Protein AF-A0A849ZD05-F1 (afdb_monomer_lite)

Foldseek 3Di:
DDQAFDAAPQPRDTHGPVQKDFQLPDDPVLQVLVCVNNVHHRDRRHIHGPVVSVVSVVVVVVVVVVVVVVVVVVVVVVVVVVVVVVVVVVVVVVVVLVVPQDPLLVVLLVVLVLVPDPVNVVVVVVVVVVLCCCQDPVQVPNRPQHPVRPPVVVVVVVCVVVNVVSNVSNVVSVVVVVVVVVVVVVVVVVVVVVVVVVVVVVVVVVVVVVVVVVVVVVVVVVVVVVVVVVVVVVVVCVVDPDDDDD

Radius of gyration: 44.62 Å; chains: 1; bounding box: 94×48×141 Å

Structure (mmCIF, N/CA/C/O backbone):
data_AF-A0A849ZD05-F1
#
_entry.id   AF-A0A849ZD05-F1
#
loop_
_atom_site.group_PDB
_atom_site.id
_atom_site.type_symbol
_atom_site.label_atom_id
_atom_site.label_alt_id
_atom_site.label_comp_id
_atom_site.label_asym_id
_atom_site.label_entity_id
_atom_site.label_seq_id
_atom_site.pdbx_PDB_ins_code
_atom_site.Cartn_x
_atom_site.Cartn_y
_atom_site.Cartn_z
_atom_site.occupancy
_atom_site.B_iso_or_equiv
_atom_site.auth_seq_id
_atom_site.auth_comp_id
_atom_site.auth_asym_id
_atom_site.auth_atom_id
_atom_site.pdbx_PDB_model_num
ATOM 1 N N . MET A 1 1 ? -56.935 -28.794 55.310 1.00 40.62 1 MET A N 1
ATOM 2 C CA . MET A 1 1 ? -56.364 -27.428 55.332 1.00 40.62 1 MET A CA 1
ATOM 3 C C . MET A 1 1 ? -56.258 -26.954 53.888 1.00 40.62 1 MET A C 1
ATOM 5 O O . MET A 1 1 ? -55.702 -27.673 53.072 1.00 40.62 1 MET A O 1
ATOM 9 N N . SER A 1 2 ? -56.928 -25.847 53.563 1.00 39.34 2 SER A N 1
ATOM 10 C CA . SER A 1 2 ? -57.216 -25.360 52.203 1.00 39.34 2 SER A CA 1
ATOM 11 C C . SER A 1 2 ? -55.948 -24.987 51.419 1.00 39.34 2 SER A C 1
ATOM 13 O O . SER A 1 2 ? -55.315 -23.974 51.707 1.00 39.34 2 SER A O 1
ATOM 15 N N . SER A 1 3 ? -55.571 -25.790 50.421 1.00 44.28 3 SER A N 1
ATOM 16 C CA . SER A 1 3 ? -54.558 -25.420 49.424 1.00 44.28 3 SER A CA 1
ATOM 17 C C . SER A 1 3 ? -55.234 -24.646 48.287 1.00 44.28 3 SER A C 1
ATOM 19 O O . SER A 1 3 ? -55.620 -25.229 47.278 1.00 44.28 3 SER A O 1
ATOM 21 N N . GLY A 1 4 ? -55.432 -23.338 48.469 1.00 57.19 4 GLY A N 1
ATOM 22 C CA . GLY A 1 4 ? -55.994 -22.463 47.435 1.00 57.19 4 GLY A CA 1
ATOM 23 C C . GLY A 1 4 ? -55.066 -22.345 46.221 1.00 57.19 4 GLY A C 1
ATOM 24 O O . GLY A 1 4 ? -53.859 -22.150 46.374 1.00 57.19 4 GLY A O 1
ATOM 25 N N . ASN A 1 5 ? -55.613 -22.476 45.010 1.00 68.00 5 ASN A N 1
ATOM 26 C CA . ASN A 1 5 ? -54.866 -22.203 43.781 1.00 68.00 5 ASN A CA 1
ATOM 27 C C . ASN A 1 5 ? -54.501 -20.712 43.692 1.00 68.00 5 ASN A C 1
ATOM 29 O O . ASN A 1 5 ? -55.290 -19.857 44.092 1.00 68.00 5 ASN A O 1
ATOM 33 N N . VAL A 1 6 ? -53.334 -20.399 43.122 1.00 76.69 6 VAL A N 1
ATOM 34 C CA . VAL A 1 6 ? -52.833 -19.024 42.985 1.00 76.69 6 VAL A CA 1
ATOM 35 C C . VAL A 1 6 ? -52.765 -18.626 41.516 1.00 76.69 6 VAL A C 1
ATOM 37 O O . VAL A 1 6 ? -52.400 -19.429 40.657 1.00 76.69 6 VAL A O 1
ATOM 40 N N . VAL A 1 7 ? -53.135 -17.386 41.212 1.00 81.88 7 VAL A N 1
ATOM 41 C CA . VAL A 1 7 ? -53.192 -16.868 39.842 1.00 81.88 7 VAL A CA 1
ATOM 42 C C . VAL A 1 7 ? -51.866 -16.203 39.479 1.00 81.88 7 VAL A C 1
ATOM 44 O O . VAL A 1 7 ? -51.334 -15.406 40.247 1.00 81.88 7 VAL A O 1
ATOM 47 N N . CYS A 1 8 ? -51.327 -16.538 38.307 1.00 83.56 8 CYS A N 1
ATOM 48 C CA . CYS A 1 8 ? -50.146 -15.877 37.755 1.00 83.56 8 CYS A CA 1
ATOM 49 C C . CYS A 1 8 ? -50.487 -14.465 37.249 1.00 83.56 8 CYS A C 1
ATOM 51 O O . CYS A 1 8 ? -51.419 -14.311 36.463 1.00 83.56 8 CYS A O 1
ATOM 53 N N . CYS A 1 9 ? -49.699 -13.449 37.602 1.00 82.56 9 CYS A N 1
ATOM 54 C CA . CYS A 1 9 ? -49.921 -12.067 37.171 1.00 82.56 9 CYS A CA 1
ATOM 55 C C . CYS A 1 9 ? -49.582 -11.791 35.690 1.00 82.56 9 CYS A C 1
ATOM 57 O O . CYS A 1 9 ? -50.020 -10.769 35.169 1.00 82.56 9 CYS A O 1
ATOM 59 N N . LEU A 1 10 ? -48.861 -12.690 34.994 1.00 83.38 10 LEU A N 1
ATOM 60 C CA . LEU A 1 10 ? -48.583 -12.565 33.549 1.00 83.38 10 LEU A CA 1
ATOM 61 C C . LEU A 1 10 ? -49.592 -13.295 32.660 1.00 83.38 10 LEU A C 1
ATOM 63 O O . LEU A 1 10 ? -50.062 -12.722 31.685 1.00 83.38 10 LEU A O 1
ATOM 67 N N . CYS A 1 11 ? -49.904 -14.560 32.954 1.00 83.44 11 CYS A N 1
ATOM 68 C CA . CYS A 1 11 ? -50.781 -15.368 32.095 1.00 83.44 11 CYS A CA 1
ATOM 69 C C . CYS A 1 11 ? -52.191 -15.568 32.652 1.00 83.44 11 CYS A C 1
ATOM 71 O O . CYS A 1 11 ? -52.996 -16.230 32.005 1.00 83.44 11 CYS A O 1
ATOM 73 N N . GLN A 1 12 ? -52.481 -15.058 33.855 1.00 81.81 12 GLN A N 1
ATOM 74 C CA . GLN A 1 12 ? -53.777 -15.170 34.542 1.00 81.81 12 GLN A CA 1
ATOM 75 C C . GLN A 1 12 ? -54.282 -16.611 34.750 1.00 81.81 12 GLN A C 1
ATOM 77 O O . GLN A 1 12 ? -55.427 -16.828 35.143 1.00 81.81 12 GLN A O 1
ATOM 82 N N . LYS A 1 13 ? -53.426 -17.622 34.551 1.00 82.88 13 LYS A N 1
ATOM 83 C CA . LYS A 1 13 ? -53.769 -19.028 34.785 1.00 82.88 13 LYS A CA 1
ATOM 84 C C . LYS A 1 13 ? -53.683 -19.370 36.272 1.00 82.88 13 LYS A C 1
ATOM 86 O O . LYS A 1 13 ? -52.760 -18.955 36.979 1.00 82.88 13 LYS A O 1
ATOM 91 N N . SER A 1 14 ? -54.653 -20.158 36.731 1.00 75.69 14 SER A N 1
ATOM 92 C CA . SER A 1 14 ? -54.703 -20.716 38.082 1.00 75.69 14 SER A CA 1
ATOM 93 C C . SER A 1 14 ? -53.697 -21.862 38.197 1.00 75.69 14 SER A C 1
ATOM 95 O O . SER A 1 14 ? -53.773 -22.839 37.454 1.00 75.69 14 SER A O 1
ATOM 97 N N . THR A 1 15 ? -52.727 -21.732 39.099 1.00 69.88 15 THR A N 1
ATOM 98 C CA . THR A 1 15 ? -51.606 -22.669 39.249 1.00 69.88 15 THR A CA 1
ATOM 99 C C . THR A 1 15 ? -51.447 -23.086 40.711 1.00 69.88 15 THR A C 1
ATOM 101 O O . THR A 1 15 ? -51.816 -22.352 41.629 1.00 69.88 15 THR A O 1
ATOM 104 N N . ARG A 1 16 ? -50.881 -24.274 40.956 1.00 68.94 16 ARG A N 1
ATOM 105 C CA . ARG A 1 16 ? -50.599 -24.733 42.327 1.00 68.94 16 ARG A CA 1
ATOM 106 C C . ARG A 1 16 ? -49.564 -23.808 42.996 1.00 68.94 16 ARG A C 1
ATOM 108 O O . ARG A 1 16 ? -48.640 -23.376 42.306 1.00 68.94 16 ARG A O 1
ATOM 115 N N . PRO A 1 17 ? -49.633 -23.574 44.322 1.00 62.94 17 PRO A N 1
ATOM 116 C CA . PRO A 1 17 ? -48.735 -22.650 45.028 1.00 62.94 17 PRO A CA 1
ATOM 117 C C . PRO A 1 17 ? -47.242 -22.929 44.794 1.00 62.94 17 PRO A C 1
ATOM 119 O O . PRO A 1 17 ? -46.474 -22.001 44.556 1.00 62.94 17 PRO A O 1
ATOM 122 N N . HIS A 1 18 ? -46.848 -24.208 44.767 1.00 64.38 18 HIS A N 1
ATOM 123 C CA . HIS A 1 18 ? -45.470 -24.648 44.503 1.00 64.38 18 HIS A CA 1
ATOM 124 C C . HIS A 1 18 ? -44.966 -24.361 43.075 1.00 64.38 18 HIS A C 1
ATOM 126 O O . HIS A 1 18 ? -43.763 -24.402 42.842 1.00 64.38 18 HIS A O 1
ATOM 132 N N . GLY A 1 19 ? -45.854 -24.077 42.115 1.00 65.56 19 GLY A N 1
ATOM 133 C CA . GLY A 1 19 ? -45.504 -23.756 40.725 1.00 65.56 19 GLY A CA 1
ATOM 134 C C . GLY A 1 19 ? -45.372 -22.256 40.437 1.00 65.56 19 GLY A C 1
ATOM 135 O O . GLY A 1 19 ? -45.172 -21.869 39.282 1.00 65.56 19 GLY A O 1
ATOM 136 N N . THR A 1 20 ? -45.511 -21.414 41.466 1.00 72.06 20 THR A N 1
ATOM 137 C CA . THR A 1 20 ? -45.481 -19.950 41.357 1.00 72.06 20 THR A CA 1
ATOM 138 C C . THR A 1 20 ? -44.344 -19.365 42.181 1.00 72.06 20 THR A C 1
ATOM 140 O O . THR A 1 20 ? -44.123 -19.768 43.321 1.00 72.06 20 THR A O 1
ATOM 143 N N . MET A 1 21 ? -43.633 -18.403 41.605 1.00 76.81 21 MET A N 1
ATOM 144 C CA . MET A 1 21 ? -42.591 -17.638 42.278 1.00 76.81 21 MET A CA 1
ATOM 145 C C . MET A 1 21 ? -43.140 -16.270 42.658 1.00 76.81 21 MET A C 1
ATOM 147 O O . MET A 1 21 ? -43.905 -15.669 41.906 1.00 76.81 21 MET A O 1
ATOM 151 N N . VAL A 1 22 ? -42.767 -15.801 43.843 1.00 82.25 22 VAL A N 1
ATOM 152 C CA . VAL A 1 22 ? -43.136 -14.469 44.328 1.00 82.25 22 VAL A CA 1
ATOM 153 C C . VAL A 1 22 ? -42.193 -13.446 43.698 1.00 82.25 22 VAL A C 1
ATOM 155 O O . VAL A 1 22 ? -41.001 -13.721 43.556 1.00 82.25 22 VAL A O 1
ATOM 158 N N . ALA A 1 23 ? -42.709 -12.278 43.331 1.00 78.31 23 ALA A N 1
ATOM 159 C CA . ALA A 1 23 ? -41.976 -11.242 42.618 1.00 78.31 23 ALA A CA 1
ATOM 160 C C . ALA A 1 23 ? -40.711 -10.771 43.347 1.00 78.31 23 ALA A C 1
ATOM 162 O O . ALA A 1 23 ? -39.689 -10.539 42.703 1.00 78.31 23 ALA A O 1
ATOM 163 N N . ARG A 1 24 ? -40.730 -10.744 44.686 1.00 78.81 24 ARG A N 1
ATOM 164 C CA . ARG A 1 24 ? -39.540 -10.473 45.514 1.00 78.81 24 ARG A CA 1
ATOM 165 C C . ARG A 1 24 ? -38.356 -11.420 45.272 1.00 78.81 24 ARG A C 1
ATOM 167 O O . ARG A 1 24 ? -37.222 -11.048 45.528 1.00 78.81 24 ARG A O 1
ATOM 174 N N . ALA A 1 25 ? -38.612 -12.645 44.806 1.00 78.81 25 ALA A N 1
ATOM 175 C CA . ALA A 1 25 ? -37.580 -13.646 44.526 1.00 78.81 25 ALA A CA 1
ATOM 176 C C . ALA A 1 25 ? -37.049 -13.574 43.079 1.00 78.81 25 ALA A C 1
ATOM 178 O O . ALA A 1 25 ? -36.175 -14.354 42.704 1.00 78.81 25 ALA A O 1
ATOM 179 N N . LEU A 1 26 ? -37.586 -12.673 42.244 1.00 81.25 26 LEU A N 1
ATOM 180 C CA . LEU A 1 26 ? -37.117 -12.436 40.879 1.00 81.25 26 LEU A CA 1
ATOM 181 C C . LEU A 1 26 ? -35.992 -11.392 40.892 1.00 81.25 26 LEU A C 1
ATOM 183 O O . LEU A 1 26 ? -36.123 -10.336 41.506 1.00 81.25 26 LEU A O 1
ATOM 187 N N . GLY A 1 27 ? -34.909 -11.663 40.161 1.00 79.94 27 GLY A N 1
ATOM 188 C CA . GLY A 1 27 ? -33.818 -10.703 39.984 1.00 79.94 27 GLY A CA 1
ATOM 189 C C . GLY A 1 27 ? -34.251 -9.433 39.226 1.00 79.94 27 GLY A C 1
ATOM 190 O O . GLY A 1 27 ? -35.208 -9.474 38.447 1.00 79.94 27 GLY A O 1
ATOM 191 N N . PRO A 1 28 ? -33.533 -8.308 39.397 1.00 81.19 28 PRO A N 1
ATOM 192 C CA . PRO A 1 28 ? -33.946 -6.986 38.911 1.00 81.19 28 PRO A CA 1
ATOM 193 C C . PRO A 1 28 ? -34.087 -6.898 37.383 1.00 81.19 28 PRO A C 1
ATOM 195 O O . PRO A 1 28 ? -35.031 -6.290 36.884 1.00 81.19 28 PRO A O 1
ATOM 198 N N . SER A 1 29 ? -33.211 -7.562 36.627 1.00 78.25 29 SER A N 1
ATOM 199 C CA . SER A 1 29 ? -33.267 -7.615 35.157 1.00 78.25 29 SER A CA 1
ATOM 200 C C . SER A 1 29 ? -34.507 -8.346 34.635 1.00 78.25 29 SER A C 1
ATOM 202 O O . SER A 1 29 ? -35.149 -7.902 33.685 1.00 78.25 29 SER A O 1
ATOM 204 N N . LEU A 1 30 ? -34.890 -9.438 35.298 1.00 83.69 30 LEU A N 1
ATOM 205 C CA . LEU A 1 30 ? -36.082 -10.204 34.953 1.00 83.69 30 LEU A CA 1
ATOM 206 C C . LEU A 1 30 ? -37.362 -9.458 35.359 1.00 83.69 30 LEU A C 1
ATOM 208 O O . LEU A 1 30 ? -38.341 -9.503 34.621 1.00 83.69 30 LEU A O 1
ATOM 212 N N . ARG A 1 31 ? -37.344 -8.726 36.484 1.00 84.06 31 ARG A N 1
ATOM 213 C CA . ARG A 1 31 ? -38.444 -7.827 36.877 1.00 84.06 31 ARG A CA 1
ATOM 214 C C . ARG A 1 31 ? -38.646 -6.721 35.846 1.00 84.06 31 ARG A C 1
ATOM 216 O O . ARG A 1 31 ? -39.760 -6.570 35.369 1.00 84.06 31 ARG A O 1
ATOM 223 N N . ALA A 1 32 ? -37.582 -6.050 35.406 1.00 83.69 32 ALA A N 1
ATOM 224 C CA . ALA A 1 32 ? -37.667 -5.020 34.369 1.00 83.69 32 ALA A CA 1
ATOM 225 C C . ALA A 1 32 ? -38.197 -5.564 33.025 1.00 83.69 32 ALA A C 1
ATOM 227 O O . ALA A 1 32 ? -39.010 -4.916 32.364 1.00 83.69 32 ALA A O 1
ATOM 228 N N . ALA A 1 33 ? -37.784 -6.774 32.627 1.00 82.50 33 ALA A N 1
ATOM 229 C CA . ALA A 1 33 ? -38.303 -7.432 31.426 1.00 82.50 33 ALA A CA 1
ATOM 230 C C . ALA A 1 33 ? -39.798 -7.782 31.557 1.00 82.50 33 ALA A C 1
ATOM 232 O O . ALA A 1 33 ? -40.578 -7.566 30.627 1.00 82.50 33 ALA A O 1
ATOM 233 N N . ILE A 1 34 ? -40.213 -8.268 32.730 1.00 84.69 34 ILE A N 1
ATOM 234 C CA . ILE A 1 34 ? -41.617 -8.543 33.045 1.00 84.69 34 ILE A CA 1
ATOM 235 C C . ILE A 1 34 ? -42.440 -7.245 33.087 1.00 84.69 34 ILE A C 1
ATOM 237 O O . ILE A 1 34 ? -43.531 -7.217 32.522 1.00 84.69 34 ILE A O 1
ATOM 241 N N . ASP A 1 35 ? -41.922 -6.164 33.672 1.00 85.94 35 ASP A N 1
ATOM 242 C CA . ASP A 1 35 ? -42.570 -4.847 33.733 1.00 85.94 35 ASP A CA 1
ATOM 243 C C . ASP A 1 35 ? -42.784 -4.268 32.336 1.00 85.94 35 ASP A C 1
ATOM 245 O O . ASP A 1 35 ? -43.868 -3.774 32.021 1.00 85.94 35 ASP A O 1
ATOM 249 N N . LYS A 1 36 ? -41.785 -4.404 31.456 1.00 83.31 36 LYS A N 1
ATOM 250 C CA . LYS A 1 36 ? -41.888 -4.019 30.044 1.00 83.31 36 LYS A CA 1
ATOM 251 C C . LYS A 1 36 ? -43.003 -4.793 29.330 1.00 83.31 36 LYS A C 1
ATOM 253 O O . LYS A 1 36 ? -43.741 -4.207 28.539 1.00 83.31 36 LYS A O 1
ATOM 258 N N . LYS A 1 37 ? -43.158 -6.089 29.628 1.00 81.12 37 LYS A N 1
ATOM 259 C CA . LYS A 1 37 ? -44.181 -6.964 29.025 1.00 81.12 37 LYS A CA 1
ATOM 260 C C . LYS A 1 37 ? -45.581 -6.712 29.607 1.00 81.12 37 LYS A C 1
ATOM 262 O O . LYS A 1 37 ? -46.565 -6.721 28.873 1.00 81.12 37 LYS A O 1
ATOM 267 N N . ARG A 1 38 ? -45.668 -6.440 30.913 1.00 79.44 38 ARG A N 1
ATOM 268 C CA . ARG A 1 38 ? -46.912 -6.195 31.665 1.00 79.44 38 ARG A CA 1
ATOM 269 C C . ARG A 1 38 ? -47.401 -4.743 31.567 1.00 79.44 38 ARG A C 1
ATOM 271 O O . ARG A 1 38 ? -48.575 -4.488 31.808 1.00 79.44 38 ARG A O 1
ATOM 278 N N . LYS A 1 39 ? -46.525 -3.796 31.207 1.00 78.00 39 LYS A N 1
ATOM 279 C CA . LYS A 1 39 ? -46.755 -2.333 31.190 1.00 78.00 39 LYS A CA 1
ATOM 280 C C . LYS A 1 39 ? -47.124 -1.722 32.551 1.00 78.00 39 LYS A C 1
ATOM 282 O O . LYS A 1 39 ? -47.495 -0.554 32.616 1.00 78.00 39 LYS A O 1
ATOM 287 N N . THR A 1 40 ? -47.010 -2.488 33.633 1.00 80.38 40 THR A N 1
ATOM 288 C CA . THR A 1 40 ? -47.242 -2.047 35.013 1.00 80.38 40 THR A CA 1
ATOM 289 C C . THR A 1 40 ? -46.173 -2.655 35.916 1.00 80.38 40 THR A C 1
ATOM 291 O O . THR A 1 40 ? -45.876 -3.840 35.732 1.00 80.38 40 THR A O 1
ATOM 294 N N . PRO A 1 41 ? -45.651 -1.904 36.899 1.00 81.25 41 PRO A N 1
ATOM 295 C CA . PRO A 1 41 ? -44.603 -2.388 37.789 1.00 81.25 41 PRO A CA 1
ATOM 296 C C . PRO A 1 41 ? -45.069 -3.590 38.622 1.00 81.25 41 PRO A C 1
ATOM 298 O O . PRO A 1 41 ? -46.194 -3.619 39.124 1.00 81.25 41 PRO A O 1
ATOM 301 N N . LEU A 1 42 ? -44.202 -4.593 38.750 1.00 81.56 42 LEU A N 1
ATOM 302 C CA . LEU A 1 42 ? -44.406 -5.791 39.560 1.00 81.56 42 LEU A CA 1
ATOM 303 C C . LEU A 1 42 ? -44.321 -5.442 41.053 1.00 81.56 42 LEU A C 1
ATOM 305 O O 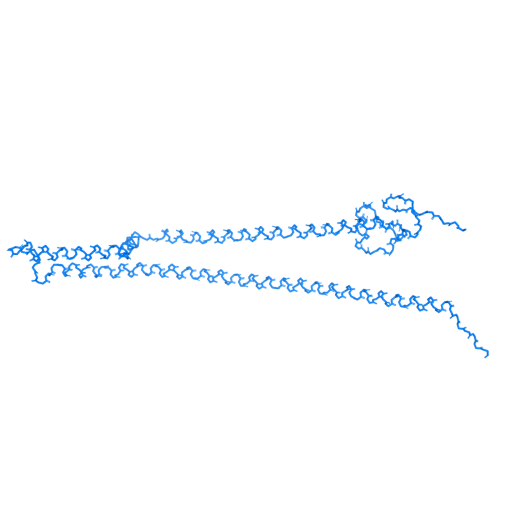. LEU A 1 42 ? -43.256 -5.036 41.533 1.00 81.56 42 LEU A O 1
ATOM 309 N N . LEU A 1 43 ? -45.419 -5.629 41.793 1.00 81.06 43 LEU A N 1
ATOM 310 C CA . LEU A 1 43 ? -45.422 -5.488 43.251 1.00 81.06 43 LEU A CA 1
ATOM 311 C C . LEU A 1 43 ? -44.759 -6.712 43.890 1.00 81.06 43 LEU A C 1
ATOM 313 O O . LEU A 1 43 ? -44.812 -7.805 43.335 1.00 81.06 43 LEU A O 1
ATOM 317 N N . ASP A 1 44 ? -44.159 -6.553 45.070 1.00 75.62 44 ASP A N 1
ATOM 318 C CA . ASP A 1 44 ? -43.363 -7.615 45.704 1.00 75.62 44 ASP A CA 1
ATOM 319 C C . ASP A 1 44 ? -44.153 -8.880 46.059 1.00 75.62 44 ASP A C 1
ATOM 321 O O . ASP A 1 44 ? -43.565 -9.963 46.088 1.00 75.62 44 ASP A O 1
ATOM 325 N N . ASP A 1 45 ? -45.469 -8.763 46.248 1.00 79.62 45 ASP A N 1
ATOM 326 C CA . ASP A 1 45 ? -46.374 -9.878 46.547 1.00 79.62 45 ASP A CA 1
ATOM 327 C C . ASP A 1 45 ? -46.961 -10.555 45.294 1.00 79.62 45 ASP A C 1
ATOM 329 O O . ASP A 1 45 ? -47.600 -11.609 45.400 1.00 79.62 45 ASP A O 1
ATOM 333 N N . ASP A 1 46 ? -46.734 -9.991 44.099 1.00 82.25 46 ASP A N 1
ATOM 334 C CA . ASP A 1 46 ? -47.233 -10.559 42.847 1.00 82.25 46 ASP A CA 1
ATOM 335 C C . ASP A 1 46 ? -46.616 -11.943 42.595 1.00 82.25 46 ASP A C 1
ATOM 337 O O . ASP A 1 46 ? -45.445 -12.202 42.884 1.00 82.25 46 ASP A O 1
ATOM 341 N N . ARG A 1 47 ? -47.401 -12.862 42.024 1.00 83.06 47 ARG A N 1
ATOM 342 C CA . ARG A 1 47 ? -46.942 -14.225 41.723 1.00 83.06 47 ARG A CA 1
ATOM 343 C C . ARG A 1 47 ? -46.839 -14.472 40.233 1.00 83.06 47 ARG A C 1
ATOM 345 O O . ARG A 1 47 ? -47.805 -14.278 39.504 1.00 83.06 47 ARG A O 1
ATOM 352 N N . VAL A 1 48 ? -45.703 -15.000 39.791 1.00 85.44 48 VAL A N 1
ATOM 353 C CA . VAL A 1 48 ? -45.458 -15.379 38.395 1.00 85.44 48 VAL A CA 1
ATOM 354 C C . VAL A 1 48 ? -45.265 -16.891 38.308 1.00 85.44 48 VAL A C 1
ATOM 356 O O . VAL A 1 48 ? -44.516 -17.478 39.090 1.00 85.44 48 VAL A O 1
ATOM 359 N N . CYS A 1 49 ? -45.940 -17.559 37.371 1.00 85.31 49 CYS A N 1
ATOM 360 C CA . CYS A 1 49 ? -45.727 -18.987 37.143 1.00 85.31 49 CYS A CA 1
ATOM 361 C C . CYS A 1 49 ? -44.372 -19.248 36.469 1.00 85.31 49 CYS A C 1
ATOM 363 O O . CYS A 1 49 ? -43.826 -18.406 35.752 1.00 85.31 49 CYS A O 1
ATOM 365 N N . ARG A 1 50 ? -43.832 -20.449 36.692 1.00 79.12 50 ARG A N 1
ATOM 366 C CA . ARG A 1 50 ? -42.504 -20.845 36.201 1.00 79.12 50 ARG A CA 1
ATOM 367 C C . ARG A 1 50 ? -42.364 -20.756 34.677 1.00 79.12 50 ARG A C 1
ATOM 369 O O . ARG A 1 50 ? -41.301 -20.394 34.189 1.00 79.12 50 ARG A O 1
ATOM 376 N N . GLU A 1 51 ? -43.430 -21.051 33.944 1.00 81.12 51 GLU A N 1
ATOM 377 C CA . GLU A 1 51 ? -43.436 -21.059 32.478 1.00 81.12 51 GLU A CA 1
ATOM 378 C C . GLU A 1 51 ? -43.305 -19.648 31.893 1.00 81.12 51 GLU A C 1
ATOM 380 O O . GLU A 1 51 ? -42.410 -19.407 31.089 1.00 81.12 51 GLU A O 1
ATOM 385 N N . CYS A 1 52 ? -44.067 -18.677 32.412 1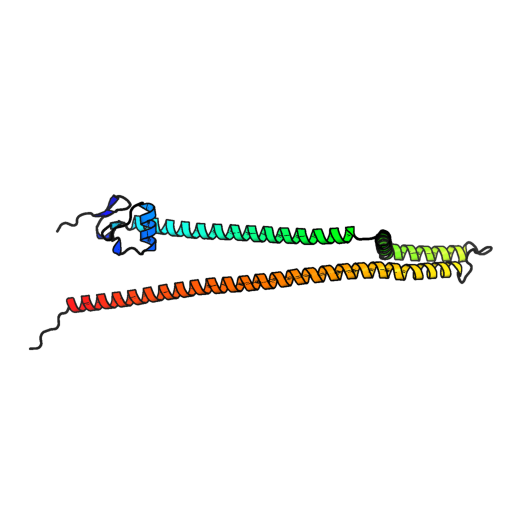.00 82.69 52 CYS A N 1
ATOM 386 C CA . CYS A 1 52 ? -43.932 -17.272 32.010 1.00 82.69 52 CYS A CA 1
ATOM 387 C C . CYS A 1 52 ? -42.544 -16.702 32.323 1.00 82.69 52 CYS A C 1
ATOM 389 O O . CYS A 1 52 ? -42.032 -15.862 31.582 1.00 82.69 52 CYS A O 1
ATOM 391 N N . VAL A 1 53 ? -41.928 -17.139 33.426 1.00 83.88 53 VAL A N 1
ATOM 392 C CA . VAL A 1 53 ? -40.565 -16.722 33.775 1.00 83.88 53 VAL A CA 1
ATOM 393 C C . VAL A 1 53 ? -39.549 -17.268 32.775 1.00 83.88 53 VAL A C 1
ATOM 395 O O . VAL A 1 53 ? -38.677 -16.523 32.336 1.00 83.88 53 VAL A O 1
ATOM 398 N N . LEU A 1 54 ? -39.657 -18.545 32.403 1.00 81.12 54 LEU A N 1
ATOM 399 C CA . LEU A 1 54 ? -38.758 -19.164 31.428 1.00 81.12 54 LEU A CA 1
ATOM 400 C C . LEU A 1 54 ? -38.893 -18.515 30.045 1.00 81.12 54 LEU A C 1
ATOM 402 O O . LEU A 1 54 ? -37.877 -18.181 29.441 1.00 81.12 54 LEU A O 1
ATOM 406 N N . GLU A 1 55 ? -40.121 -18.256 29.599 1.00 84.62 55 GLU A N 1
ATOM 407 C CA . GLU A 1 55 ? -40.412 -17.614 28.313 1.00 84.62 55 GLU A CA 1
ATOM 408 C C . GLU A 1 55 ? -39.878 -16.172 28.248 1.00 84.62 55 GLU A C 1
ATOM 410 O O . GLU A 1 55 ? -39.173 -15.797 27.308 1.00 84.62 55 GLU A O 1
ATOM 415 N N . THR A 1 56 ? -40.109 -15.380 29.302 1.00 85.00 56 THR A N 1
ATOM 416 C CA . THR A 1 56 ? -39.579 -14.006 29.387 1.00 85.00 56 THR A CA 1
ATOM 417 C C . THR A 1 56 ? -38.048 -13.998 29.398 1.00 85.00 56 THR A C 1
ATOM 419 O O . THR A 1 56 ? -37.414 -13.118 28.818 1.00 85.00 56 THR A O 1
ATOM 422 N N . ARG A 1 57 ? -37.428 -15.004 30.022 1.00 82.81 57 ARG A N 1
ATOM 423 C CA . ARG A 1 57 ? -35.970 -15.144 30.057 1.00 82.81 57 ARG A CA 1
ATOM 424 C C . ARG A 1 57 ? -35.392 -15.498 28.686 1.00 82.81 57 ARG A C 1
ATOM 426 O O . ARG A 1 57 ? -34.351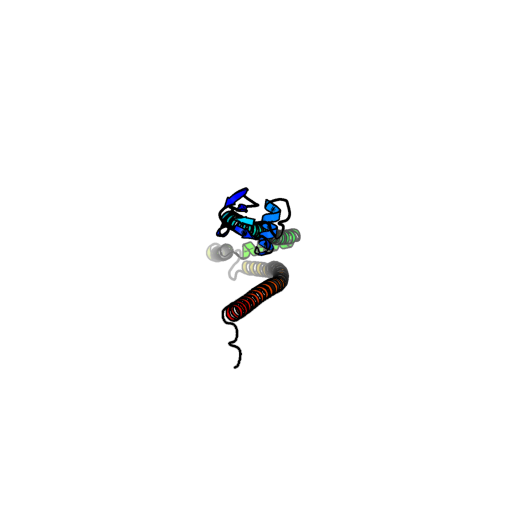 -14.956 28.333 1.00 82.81 57 ARG A O 1
ATOM 433 N N . SER A 1 58 ? -36.046 -16.374 27.918 1.00 79.81 58 SER A N 1
ATOM 434 C CA . SER A 1 58 ? -35.605 -16.707 26.557 1.00 79.81 58 SER A CA 1
ATOM 435 C C . SER A 1 58 ? -35.698 -15.517 25.604 1.00 79.81 58 SER A C 1
ATOM 437 O O . SER A 1 58 ? -34.744 -15.263 24.876 1.00 79.81 58 SER A O 1
ATOM 439 N N . GLU A 1 59 ? -36.787 -14.746 25.652 1.00 82.25 59 GLU A N 1
ATOM 440 C CA . GLU A 1 59 ? -36.941 -13.535 24.831 1.00 82.25 59 GLU A CA 1
ATOM 441 C C . GLU A 1 59 ? -35.875 -12.486 25.169 1.00 82.25 59 GLU A C 1
ATOM 443 O O . GLU A 1 59 ? -35.237 -11.946 24.271 1.00 82.25 59 GLU A O 1
ATOM 448 N N . MET A 1 60 ? -35.602 -12.266 26.462 1.00 81.19 60 MET A N 1
ATOM 449 C CA . MET A 1 60 ? -34.549 -11.348 26.911 1.00 81.19 60 MET A CA 1
ATOM 450 C C . MET A 1 60 ? -33.166 -11.722 26.349 1.00 81.19 60 MET A C 1
ATOM 452 O O . MET A 1 60 ? -32.384 -10.844 25.992 1.00 81.19 60 MET A O 1
ATOM 456 N N . ILE A 1 61 ? -32.860 -13.021 26.262 1.00 80.75 61 ILE A N 1
ATOM 457 C CA . ILE A 1 61 ? -31.597 -13.516 25.695 1.00 80.75 61 ILE A CA 1
ATOM 458 C C . ILE A 1 61 ? -31.554 -13.287 24.176 1.00 80.75 61 ILE A C 1
ATOM 460 O O . ILE A 1 61 ? -30.526 -12.858 23.657 1.00 80.75 61 ILE A O 1
ATOM 464 N N . VAL A 1 62 ? -32.657 -13.536 23.463 1.00 79.44 62 VAL A N 1
ATOM 465 C CA . VAL A 1 62 ? -32.747 -13.313 22.009 1.00 79.44 62 VAL A CA 1
ATOM 466 C C . VAL A 1 62 ? -32.597 -11.829 21.662 1.00 79.44 62 VAL A C 1
ATOM 468 O O . VAL A 1 62 ? -31.825 -11.497 20.763 1.00 79.44 62 VAL A O 1
ATOM 471 N N . ASP A 1 63 ? -33.253 -10.939 22.408 1.00 80.44 63 ASP A N 1
ATOM 472 C CA . ASP A 1 63 ? -33.137 -9.487 22.229 1.00 80.44 63 ASP A CA 1
ATOM 473 C C . ASP A 1 63 ? -31.699 -8.996 22.471 1.00 80.44 63 ASP A C 1
ATOM 475 O O . ASP A 1 63 ? -31.176 -8.181 21.706 1.00 80.44 63 ASP A O 1
ATOM 479 N N . ALA A 1 64 ? -31.023 -9.528 23.496 1.00 77.19 64 ALA A N 1
ATOM 480 C CA . ALA A 1 64 ? -29.628 -9.197 23.784 1.00 77.19 64 ALA A CA 1
ATOM 481 C C . ALA A 1 64 ? -28.673 -9.644 22.658 1.00 77.19 64 ALA A C 1
ATOM 483 O O . ALA A 1 64 ? -27.777 -8.894 22.266 1.00 77.19 64 ALA A O 1
ATOM 484 N N . LEU A 1 65 ? -28.892 -10.837 22.091 1.00 74.75 65 LEU A N 1
ATOM 485 C CA . LEU A 1 65 ? -28.114 -11.350 20.957 1.00 74.75 65 LEU A CA 1
ATOM 486 C C . LEU A 1 65 ? -28.370 -10.557 19.664 1.00 74.75 65 LEU A C 1
ATOM 488 O O . LEU A 1 65 ? -27.441 -10.306 18.892 1.00 74.75 65 LEU A O 1
ATOM 492 N N . ALA A 1 66 ? -29.613 -10.131 19.422 1.00 75.38 66 ALA A N 1
ATOM 493 C CA . ALA A 1 66 ? -29.969 -9.316 18.262 1.00 75.38 66 ALA A CA 1
ATOM 494 C C . ALA A 1 66 ? -29.310 -7.925 18.308 1.00 75.38 66 ALA A C 1
ATOM 496 O O . ALA A 1 66 ? -28.801 -7.452 17.288 1.00 75.38 66 ALA A O 1
ATOM 497 N N . ALA A 1 67 ? -29.248 -7.302 19.490 1.00 75.94 67 ALA A N 1
ATOM 498 C CA . ALA A 1 67 ? -28.579 -6.017 19.690 1.00 75.94 67 ALA A CA 1
ATOM 499 C C . ALA A 1 67 ? -27.068 -6.084 19.385 1.00 75.94 67 ALA A C 1
ATOM 501 O O . ALA A 1 67 ? -26.534 -5.197 18.719 1.00 75.94 67 ALA A O 1
ATOM 502 N N . GLN A 1 68 ? -26.388 -7.165 19.788 1.00 62.81 68 GLN A N 1
ATOM 503 C CA . GLN A 1 68 ? -24.973 -7.389 19.456 1.00 62.81 68 GLN A CA 1
ATOM 504 C C . GLN A 1 68 ? -24.732 -7.547 17.948 1.00 62.81 68 GLN A C 1
ATOM 506 O O . GLN A 1 68 ? -23.765 -7.005 17.414 1.00 62.81 68 GLN A O 1
ATOM 511 N N . ARG A 1 69 ? -25.618 -8.254 17.237 1.00 69.38 69 ARG A N 1
ATOM 512 C CA . ARG A 1 69 ? -25.483 -8.486 15.788 1.00 69.38 69 ARG A CA 1
ATOM 513 C C . ARG A 1 69 ? -25.625 -7.198 14.970 1.00 69.38 69 ARG A C 1
ATOM 515 O O . ARG A 1 69 ? -24.921 -7.023 13.979 1.00 69.38 69 ARG A O 1
ATOM 522 N N . GLY A 1 70 ? -26.504 -6.289 15.401 1.00 71.50 70 GLY A N 1
ATOM 523 C CA . GLY A 1 70 ? -26.665 -4.969 14.783 1.00 71.50 70 GLY A CA 1
ATOM 524 C C . GLY A 1 70 ? -25.423 -4.082 14.925 1.00 71.50 70 GLY A C 1
ATOM 525 O O . GLY A 1 70 ? -25.071 -3.371 13.986 1.00 71.50 70 GLY A O 1
ATOM 526 N N . ALA A 1 71 ? -24.721 -4.173 16.058 1.00 63.62 71 ALA A N 1
ATOM 527 C CA . ALA A 1 71 ? -23.483 -3.431 16.288 1.00 63.62 71 ALA A CA 1
ATOM 528 C C . ALA A 1 71 ? -22.336 -3.893 15.369 1.00 63.62 71 ALA A C 1
ATOM 530 O O . ALA A 1 71 ? -21.610 -3.051 14.845 1.00 63.62 71 ALA A O 1
ATOM 531 N N . LEU A 1 72 ? -22.206 -5.203 15.104 1.00 61.69 72 LEU A N 1
ATOM 532 C CA . LEU A 1 72 ? -21.192 -5.715 14.168 1.00 61.69 72 LEU A CA 1
ATOM 533 C C . LEU A 1 72 ? -21.401 -5.199 12.735 1.00 61.69 72 LEU A C 1
ATOM 535 O O . LEU A 1 72 ? -20.441 -4.773 12.098 1.00 61.69 72 LEU A O 1
ATOM 539 N N . SER A 1 73 ? -22.645 -5.167 12.248 1.00 73.75 73 SER A N 1
ATOM 540 C CA . SER A 1 73 ? -22.944 -4.710 10.881 1.00 73.75 73 SER A CA 1
ATOM 541 C C . SER A 1 73 ? -22.599 -3.229 10.652 1.00 73.75 73 SER A C 1
ATOM 543 O O . SER A 1 73 ? -22.210 -2.841 9.549 1.00 73.75 73 SER A O 1
ATOM 545 N N . ALA A 1 74 ? -22.693 -2.393 11.693 1.00 75.31 74 ALA A N 1
ATOM 546 C CA . ALA A 1 74 ? -22.280 -0.992 11.620 1.00 75.31 74 ALA A CA 1
ATOM 547 C C . ALA A 1 74 ? -20.756 -0.847 11.458 1.00 75.31 74 ALA A C 1
ATOM 549 O O . ALA A 1 74 ? -20.302 -0.056 10.632 1.00 75.31 74 ALA A O 1
ATOM 550 N N . VAL A 1 75 ? -19.979 -1.653 12.189 1.00 70.38 75 VAL A N 1
ATOM 551 C CA . VAL A 1 75 ? -18.508 -1.656 12.115 1.00 70.38 75 VAL A CA 1
ATOM 552 C C . VAL A 1 75 ? -18.025 -2.161 10.754 1.00 70.38 75 VAL A C 1
ATOM 554 O O . VAL A 1 75 ? -17.151 -1.546 10.150 1.00 70.38 75 VAL A O 1
ATOM 557 N N . GLU A 1 76 ? -18.620 -3.234 10.225 1.00 70.12 76 GLU A N 1
ATOM 558 C CA . GLU A 1 76 ? -18.285 -3.762 8.892 1.00 70.12 76 GLU A CA 1
ATOM 559 C C . GLU A 1 76 ? -18.472 -2.705 7.794 1.00 70.12 76 GLU A C 1
ATOM 561 O O . GLU A 1 76 ? -17.626 -2.554 6.909 1.00 70.12 76 GLU A O 1
ATOM 566 N N . LYS A 1 77 ? -19.559 -1.928 7.876 1.00 76.50 77 LYS A N 1
ATOM 567 C CA . LYS A 1 77 ? -19.852 -0.851 6.926 1.00 76.50 77 LYS A CA 1
ATOM 568 C C . LYS A 1 77 ? -18.851 0.303 7.033 1.00 76.50 77 LYS A C 1
ATOM 570 O O . LYS A 1 77 ? -18.411 0.812 6.005 1.00 76.50 77 LYS A O 1
ATOM 575 N N . GLU A 1 78 ? -18.464 0.678 8.251 1.00 75.62 78 GLU A N 1
ATOM 576 C CA . GLU A 1 78 ? -17.456 1.718 8.489 1.00 75.62 78 GLU A CA 1
ATOM 577 C C . GLU A 1 78 ? -16.079 1.315 7.934 1.00 75.62 78 GLU A C 1
ATOM 579 O O . GLU A 1 78 ? -15.404 2.121 7.292 1.00 75.62 78 GLU A O 1
ATOM 584 N N . VAL A 1 79 ? -15.670 0.056 8.130 1.00 71.88 79 VAL A N 1
ATOM 585 C CA . VAL A 1 79 ? -14.405 -0.469 7.588 1.00 71.88 79 VAL A CA 1
ATOM 586 C C . VAL A 1 79 ? -14.424 -0.470 6.058 1.00 71.88 79 VAL A C 1
ATOM 588 O O . VAL A 1 79 ? -13.450 -0.041 5.438 1.00 71.88 79 VAL A O 1
ATOM 591 N N . ALA A 1 80 ? -15.532 -0.890 5.441 1.00 69.56 80 ALA A N 1
ATOM 592 C CA . ALA A 1 80 ? -15.682 -0.882 3.986 1.00 69.56 80 ALA A CA 1
ATOM 593 C C . ALA A 1 80 ? -15.600 0.539 3.394 1.00 69.56 80 ALA A C 1
ATOM 595 O O . ALA A 1 80 ? -14.951 0.745 2.369 1.00 69.56 80 ALA A O 1
ATOM 596 N N . GLU A 1 81 ? -16.208 1.529 4.052 1.00 77.44 81 GLU A N 1
ATOM 597 C CA . GLU A 1 81 ? -16.162 2.933 3.631 1.00 77.44 81 GLU A CA 1
ATOM 598 C C . GLU A 1 81 ? -14.749 3.525 3.750 1.00 77.44 81 GLU A C 1
ATOM 600 O O . GLU A 1 81 ? -14.253 4.160 2.814 1.00 77.44 81 GLU A O 1
ATOM 605 N N . LYS A 1 82 ? -14.050 3.251 4.860 1.00 71.06 82 LYS A N 1
ATOM 606 C CA . LYS A 1 82 ? -12.656 3.677 5.046 1.00 71.06 82 LYS A CA 1
ATOM 607 C C . LYS A 1 82 ? -11.719 3.034 4.022 1.00 71.06 82 LYS A C 1
ATOM 609 O O . LYS A 1 82 ? -10.891 3.746 3.452 1.00 71.06 82 LYS A O 1
ATOM 614 N N . ALA A 1 83 ? -11.879 1.742 3.730 1.00 68.81 83 ALA A N 1
ATOM 615 C CA . ALA A 1 83 ? -11.100 1.051 2.701 1.00 68.81 83 ALA A CA 1
ATOM 616 C C . ALA A 1 83 ? -11.331 1.655 1.303 1.00 68.81 83 ALA A C 1
ATOM 618 O O . ALA A 1 83 ? -10.370 1.956 0.596 1.00 68.81 83 ALA A O 1
ATOM 619 N N . ALA A 1 84 ? -12.588 1.927 0.938 1.00 70.06 84 ALA A N 1
ATOM 620 C CA . ALA A 1 84 ? -12.923 2.566 -0.334 1.00 70.06 84 ALA A CA 1
ATOM 621 C C . ALA A 1 84 ? -12.340 3.987 -0.454 1.00 70.06 84 ALA A C 1
ATOM 623 O O . ALA A 1 84 ? -11.855 4.375 -1.517 1.00 70.06 84 ALA A O 1
ATOM 624 N N . SER A 1 85 ? -12.331 4.760 0.640 1.00 69.69 85 SER A N 1
ATOM 625 C CA . SER A 1 85 ? -11.708 6.090 0.651 1.00 69.69 85 SER A CA 1
ATOM 626 C C . SER A 1 85 ? -10.194 6.036 0.413 1.00 69.69 85 SER A C 1
ATOM 628 O O . SER A 1 85 ? -9.635 6.927 -0.223 1.00 69.69 85 SER A O 1
ATOM 630 N N . HIS A 1 86 ? -9.535 4.970 0.871 1.00 66.75 86 HIS A N 1
ATOM 631 C CA . HIS A 1 86 ? -8.097 4.775 0.725 1.00 66.75 86 HIS A CA 1
ATOM 632 C C . HIS A 1 86 ? -7.687 4.543 -0.735 1.00 66.75 86 HIS A C 1
ATOM 634 O O . HIS A 1 86 ? -6.747 5.170 -1.226 1.00 66.75 86 HIS A O 1
ATOM 640 N N . GLU A 1 87 ? -8.443 3.704 -1.445 1.00 62.97 87 GLU A N 1
ATOM 641 C CA . GLU A 1 87 ? -8.288 3.460 -2.885 1.00 62.97 87 GLU A CA 1
ATOM 642 C C . GLU A 1 87 ? -8.479 4.760 -3.692 1.00 62.97 87 GLU A C 1
ATOM 644 O O . GLU A 1 87 ? -7.690 5.089 -4.583 1.00 62.97 87 GLU A O 1
ATOM 649 N N . ALA A 1 88 ? -9.494 5.554 -3.328 1.00 65.38 88 ALA A N 1
ATOM 650 C CA . ALA A 1 88 ? -9.772 6.834 -3.971 1.00 65.38 88 ALA A CA 1
ATOM 651 C C . ALA A 1 88 ? -8.607 7.825 -3.806 1.00 65.38 88 ALA A C 1
ATOM 653 O O . ALA A 1 88 ? -8.206 8.461 -4.783 1.00 65.38 88 ALA A O 1
ATOM 654 N N . VAL A 1 89 ? -8.020 7.917 -2.608 1.00 67.25 89 VAL A N 1
ATOM 655 C CA . VAL A 1 89 ? -6.856 8.780 -2.349 1.00 67.25 89 VAL A CA 1
ATOM 656 C C . VAL A 1 89 ? -5.660 8.362 -3.205 1.00 67.25 89 VAL A C 1
ATOM 658 O O . VAL A 1 89 ? -5.077 9.221 -3.865 1.00 67.25 89 VAL A O 1
ATOM 661 N N . ALA A 1 90 ? -5.338 7.065 -3.263 1.00 65.25 90 ALA A N 1
ATOM 662 C CA . ALA A 1 90 ? -4.236 6.549 -4.080 1.00 65.25 90 ALA A CA 1
ATOM 663 C C . ALA A 1 90 ? -4.404 6.899 -5.572 1.00 65.25 90 ALA A C 1
ATOM 665 O O . ALA A 1 90 ? -3.472 7.392 -6.209 1.00 65.25 90 ALA A O 1
ATOM 666 N N . SER A 1 91 ? -5.615 6.736 -6.117 1.00 63.25 91 SER A N 1
ATOM 667 C CA . SER A 1 91 ? -5.905 7.067 -7.521 1.00 63.25 91 SER A CA 1
ATOM 668 C C . SER A 1 91 ? -5.776 8.565 -7.843 1.00 63.25 91 SER A C 1
ATOM 670 O O . SER A 1 91 ? -5.351 8.942 -8.938 1.00 63.25 91 SER A O 1
ATOM 672 N N . HIS A 1 92 ? -6.099 9.434 -6.881 1.00 69.31 92 HIS A N 1
ATOM 673 C CA . HIS A 1 92 ? -6.053 10.882 -7.063 1.00 69.31 92 HIS A CA 1
ATOM 674 C C . HIS A 1 92 ? -4.610 11.388 -7.212 1.00 69.31 92 HIS A C 1
ATOM 676 O O . HIS A 1 92 ? -4.332 12.261 -8.035 1.00 69.31 92 HIS A O 1
ATOM 682 N N . LEU A 1 93 ? -3.671 10.782 -6.487 1.00 66.75 93 LEU A N 1
ATOM 683 C CA . LEU A 1 93 ? -2.250 11.136 -6.518 1.00 66.75 93 LEU A CA 1
ATOM 684 C C . LEU A 1 93 ? -1.588 10.824 -7.854 1.00 66.75 93 LEU A C 1
ATOM 686 O O . LEU A 1 93 ? -0.905 11.676 -8.422 1.00 66.75 93 LEU A O 1
ATOM 690 N N . GLU A 1 94 ? -1.843 9.633 -8.394 1.00 66.81 94 GLU A N 1
ATOM 691 C CA . GLU A 1 94 ? -1.369 9.244 -9.725 1.00 66.81 94 GLU A CA 1
ATOM 692 C C . GLU A 1 94 ? -1.830 10.266 -10.784 1.00 66.81 94 GLU A C 1
ATOM 694 O O . GLU A 1 94 ? -1.061 10.679 -11.660 1.00 66.81 94 GLU A O 1
ATOM 699 N N . SER A 1 95 ? -3.076 10.742 -10.662 1.00 65.81 95 SER A N 1
ATOM 700 C CA . SER A 1 95 ? -3.657 11.723 -11.581 1.00 65.81 95 SER A CA 1
ATOM 701 C C . SER A 1 95 ? -3.026 13.119 -11.461 1.00 65.81 95 SER A C 1
ATOM 703 O O . SER A 1 95 ? -2.748 13.755 -12.484 1.00 65.81 95 SER A O 1
ATOM 705 N N . GLU A 1 96 ? -2.706 13.574 -10.244 1.00 71.19 96 GLU A N 1
ATOM 706 C CA . GLU A 1 96 ? -2.010 14.846 -10.019 1.00 71.19 96 GLU A CA 1
ATOM 707 C C . GLU A 1 96 ? -0.585 14.823 -10.592 1.00 71.19 96 GLU A C 1
ATOM 709 O O . GLU A 1 96 ? -0.167 15.780 -11.256 1.00 71.19 96 GLU A O 1
ATOM 714 N N . PHE A 1 97 ? 0.144 13.711 -10.437 1.00 66.75 97 PHE A N 1
ATOM 715 C CA . PHE A 1 97 ? 1.486 13.563 -11.014 1.00 66.75 97 PHE A CA 1
ATOM 716 C C . PHE A 1 97 ? 1.481 13.527 -12.542 1.00 66.75 97 PHE A C 1
ATOM 718 O O . PHE A 1 97 ? 2.357 14.121 -13.182 1.00 66.75 97 PHE A O 1
ATOM 725 N N . ALA A 1 98 ? 0.497 12.861 -13.147 1.00 66.50 98 ALA A N 1
ATOM 726 C CA . ALA A 1 98 ? 0.339 12.836 -14.598 1.00 66.50 98 ALA A CA 1
ATOM 727 C C . ALA A 1 98 ? -0.013 14.227 -15.167 1.00 66.50 98 ALA A C 1
ATOM 729 O O . ALA A 1 98 ? 0.451 14.601 -16.255 1.00 66.50 98 ALA A O 1
ATOM 730 N N . GLY A 1 99 ? -0.790 15.016 -14.415 1.00 67.50 99 GLY A N 1
ATOM 731 C CA . GLY A 1 99 ? -1.187 16.378 -14.770 1.00 67.50 99 GLY A CA 1
ATOM 732 C C . GLY A 1 99 ? -0.024 17.374 -14.823 1.00 67.50 99 GLY A C 1
ATOM 733 O O . GLY A 1 99 ? -0.007 18.243 -15.694 1.00 67.50 99 GLY A O 1
ATOM 734 N N . GLN A 1 100 ? 0.986 17.215 -13.963 1.00 71.38 100 GLN A N 1
ATOM 735 C CA . GLN A 1 100 ? 2.105 18.163 -13.835 1.00 71.38 100 GLN A CA 1
ATOM 736 C C . GLN A 1 100 ? 3.276 17.921 -14.808 1.00 71.38 100 GLN A C 1
ATOM 738 O O . GLN A 1 100 ? 4.201 18.732 -14.883 1.00 71.38 100 GLN A O 1
ATOM 743 N N . ALA A 1 101 ? 3.269 16.827 -15.577 1.00 75.19 101 ALA A N 1
ATOM 744 C CA . ALA A 1 101 ? 4.382 16.497 -16.466 1.00 75.19 101 ALA A CA 1
ATOM 745 C C . ALA A 1 101 ? 4.477 17.451 -17.672 1.00 75.19 101 ALA A C 1
ATOM 747 O O . ALA A 1 101 ? 3.566 17.517 -18.507 1.00 75.19 101 ALA A O 1
ATOM 748 N N . THR A 1 102 ? 5.619 18.128 -17.820 1.00 83.56 102 THR A N 1
ATOM 749 C CA . THR A 1 102 ? 5.879 19.021 -18.961 1.00 83.56 102 THR A CA 1
ATOM 750 C C . THR A 1 102 ? 6.018 18.239 -20.272 1.00 83.56 102 THR A C 1
ATOM 752 O O . THR A 1 102 ? 6.329 17.045 -20.287 1.00 83.56 102 THR A O 1
ATOM 755 N N . ARG A 1 103 ? 5.831 18.912 -21.417 1.00 82.00 103 ARG A N 1
ATOM 756 C CA . ARG A 1 103 ? 5.962 18.284 -22.749 1.00 82.00 103 ARG A CA 1
ATOM 757 C C . ARG A 1 103 ? 7.322 17.600 -22.954 1.00 82.00 103 ARG A C 1
ATOM 759 O O . ARG A 1 103 ? 7.362 16.500 -23.498 1.00 82.00 103 ARG A O 1
ATOM 766 N N . GLY A 1 104 ? 8.408 18.208 -22.469 1.00 81.19 104 GLY A N 1
ATOM 767 C CA . GLY A 1 10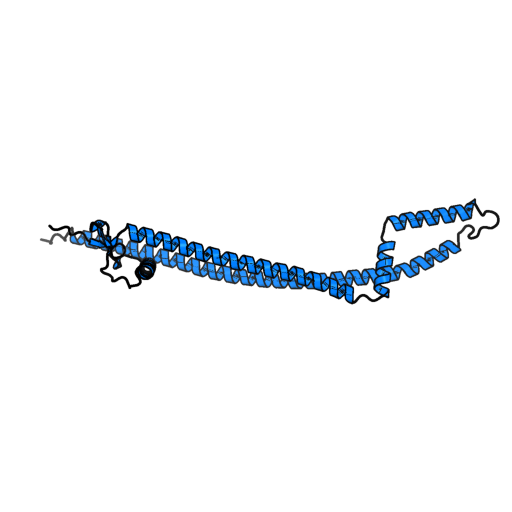4 ? 9.754 17.628 -22.539 1.00 81.19 104 GLY A CA 1
ATOM 768 C C . GLY A 1 104 ? 9.912 16.367 -21.685 1.00 81.19 104 GLY A C 1
ATOM 769 O O . GLY A 1 104 ? 10.507 15.393 -22.132 1.00 81.19 104 GLY A O 1
ATOM 770 N N . GLN A 1 105 ? 9.305 16.335 -20.498 1.00 81.00 105 GLN A N 1
ATOM 771 C CA . GLN A 1 105 ? 9.324 15.158 -19.623 1.00 81.00 105 GLN A CA 1
ATOM 772 C C . GLN A 1 105 ? 8.524 13.989 -20.211 1.00 81.00 105 GLN A C 1
ATOM 774 O O . GLN A 1 105 ? 8.964 12.845 -20.135 1.00 81.00 105 GLN A O 1
ATOM 779 N N . ARG A 1 106 ? 7.386 14.271 -20.859 1.00 82.62 106 ARG A N 1
ATOM 780 C CA . ARG A 1 106 ? 6.591 13.250 -21.566 1.00 82.62 106 ARG A CA 1
ATOM 781 C C . ARG A 1 106 ? 7.357 12.638 -22.742 1.00 82.62 106 ARG A C 1
ATOM 783 O O . ARG A 1 106 ? 7.267 11.432 -22.976 1.00 82.62 106 ARG A O 1
ATOM 790 N N . LEU A 1 107 ? 8.122 13.459 -23.466 1.00 81.62 107 LEU A N 1
ATOM 791 C CA . LEU A 1 107 ? 8.988 12.991 -24.546 1.00 81.62 107 LEU A CA 1
ATOM 792 C C . LEU A 1 107 ? 10.137 12.131 -23.999 1.00 81.62 107 LEU A C 1
ATOM 794 O O . LEU A 1 107 ? 10.348 11.031 -24.500 1.00 81.62 107 LEU A O 1
ATOM 798 N N . ALA A 1 108 ? 10.821 12.590 -22.946 1.00 83.00 108 ALA A N 1
ATOM 799 C CA . ALA A 1 108 ? 11.907 11.851 -22.302 1.00 83.00 108 ALA A CA 1
ATOM 800 C C . ALA A 1 108 ? 11.462 10.463 -21.811 1.00 83.00 108 ALA A C 1
ATOM 802 O O . ALA A 1 108 ? 12.134 9.474 -22.089 1.00 83.00 108 ALA A O 1
ATOM 803 N N . ASP A 1 109 ? 10.293 10.364 -21.172 1.00 82.06 109 ASP A N 1
ATOM 804 C CA . ASP A 1 109 ? 9.723 9.083 -20.736 1.00 82.06 109 ASP A CA 1
ATOM 805 C C . ASP A 1 109 ? 9.376 8.152 -21.896 1.00 82.06 109 ASP A C 1
ATOM 807 O O . ASP A 1 109 ? 9.551 6.937 -21.803 1.00 82.06 109 ASP A O 1
ATOM 811 N N . SER A 1 110 ? 8.856 8.711 -22.989 1.00 82.81 110 SER A N 1
ATOM 812 C CA . SER A 1 110 ? 8.519 7.927 -24.179 1.00 82.81 110 SER A CA 1
ATOM 813 C C . SER A 1 110 ? 9.787 7.365 -24.825 1.00 82.81 110 SER A C 1
ATOM 815 O O . SER A 1 110 ? 9.836 6.182 -25.155 1.00 82.81 110 SER A O 1
ATOM 817 N N . VAL A 1 111 ? 10.839 8.184 -24.930 1.00 82.12 111 VAL A N 1
ATOM 818 C CA . VAL A 1 111 ? 12.155 7.771 -25.438 1.00 82.12 111 VAL A CA 1
ATOM 819 C C . VAL A 1 111 ? 12.798 6.726 -24.521 1.00 82.12 111 VAL A C 1
ATOM 821 O O . VAL A 1 111 ? 13.272 5.706 -25.015 1.00 82.12 111 VAL A O 1
ATOM 824 N N . ALA A 1 112 ? 12.762 6.919 -23.200 1.00 84.00 112 ALA A N 1
ATOM 825 C CA . ALA A 1 112 ? 13.297 5.959 -22.233 1.00 84.00 112 ALA A CA 1
ATOM 826 C C . ALA A 1 112 ? 12.567 4.606 -22.289 1.00 84.00 112 ALA A C 1
ATOM 828 O O . ALA A 1 112 ? 13.202 3.555 -22.231 1.00 84.00 112 ALA A O 1
ATOM 829 N N . ARG A 1 113 ? 11.241 4.614 -22.476 1.00 83.38 113 ARG A N 1
ATOM 830 C CA . ARG A 1 113 ? 10.430 3.394 -22.607 1.00 83.38 113 ARG A CA 1
ATOM 831 C C . ARG A 1 113 ? 10.760 2.602 -23.871 1.00 83.38 113 ARG A C 1
ATOM 833 O O . ARG A 1 113 ? 10.844 1.380 -23.816 1.00 83.38 113 ARG A O 1
ATOM 840 N N . ILE A 1 114 ? 10.948 3.290 -24.997 1.00 81.56 114 ILE A N 1
ATOM 841 C CA . ILE A 1 114 ? 11.322 2.658 -26.271 1.00 81.56 114 ILE A CA 1
ATOM 842 C C . ILE A 1 114 ? 12.757 2.123 -26.186 1.00 81.56 114 ILE A C 1
ATOM 844 O O . ILE A 1 114 ? 13.004 0.972 -26.541 1.00 81.56 114 ILE A O 1
ATOM 848 N N . GLY A 1 115 ? 13.682 2.927 -25.653 1.00 81.88 115 GLY A N 1
ATOM 849 C CA . GLY A 1 115 ? 15.090 2.560 -25.496 1.00 81.88 115 GLY A CA 1
ATOM 850 C C . GLY A 1 115 ? 15.351 1.450 -24.472 1.00 81.88 115 GLY A C 1
ATOM 851 O O . GLY A 1 115 ? 16.369 0.773 -24.568 1.00 81.88 115 GLY A O 1
ATOM 852 N N . GLY A 1 116 ? 14.442 1.232 -23.515 1.00 80.69 116 GLY A N 1
ATOM 853 C CA . GLY A 1 116 ? 14.549 0.188 -22.489 1.00 80.69 116 GLY A CA 1
ATOM 854 C C . GLY A 1 116 ? 14.045 -1.200 -22.906 1.00 80.69 116 GLY A C 1
ATOM 855 O O . GLY A 1 116 ? 14.120 -2.136 -22.113 1.00 80.69 116 GLY A O 1
ATOM 856 N N . SER A 1 117 ? 13.508 -1.362 -24.120 1.00 90.06 117 SER A N 1
ATOM 857 C CA . SER A 1 117 ? 12.980 -2.647 -24.592 1.00 90.06 117 SER A CA 1
ATOM 858 C C . SER A 1 117 ? 14.072 -3.544 -25.180 1.00 90.06 117 SER A C 1
ATOM 860 O O . SER A 1 117 ? 14.849 -3.121 -26.037 1.00 90.06 117 SER A O 1
ATOM 862 N N . TRP A 1 118 ? 14.066 -4.831 -24.817 1.00 90.62 118 TRP A N 1
ATOM 863 C CA . TRP A 1 118 ? 14.954 -5.843 -25.405 1.00 90.62 118 TRP A CA 1
ATOM 864 C C . TRP A 1 118 ? 14.809 -5.960 -26.929 1.00 90.62 118 TRP A C 1
ATOM 866 O O . TRP A 1 118 ? 15.799 -6.170 -27.628 1.00 90.62 118 TRP A O 1
ATOM 876 N N . GLY A 1 119 ? 13.599 -5.763 -27.466 1.00 92.06 119 GLY A N 1
ATOM 877 C CA . GLY A 1 119 ? 13.370 -5.779 -28.914 1.00 92.06 119 GLY A CA 1
ATOM 878 C C . GLY A 1 119 ? 14.063 -4.620 -29.637 1.00 92.06 119 GLY A C 1
ATOM 879 O O . GLY A 1 119 ? 14.635 -4.817 -30.709 1.00 92.06 119 GLY A O 1
ATOM 880 N N . PHE A 1 120 ? 14.083 -3.430 -29.023 1.00 89.62 120 PHE A N 1
ATOM 881 C CA . PHE A 1 120 ? 14.792 -2.271 -29.567 1.00 89.62 120 PHE A CA 1
ATOM 882 C C . PHE A 1 120 ? 16.300 -2.539 -29.626 1.00 89.62 120 PHE A C 1
ATOM 884 O O . PHE A 1 120 ? 16.895 -2.374 -30.689 1.00 89.62 120 PHE A O 1
ATOM 891 N N . VAL A 1 121 ? 16.890 -3.053 -28.538 1.00 90.62 121 VAL A N 1
ATOM 892 C CA . VAL A 1 121 ? 18.327 -3.379 -28.460 1.00 90.62 121 VAL A CA 1
ATOM 893 C C . VAL A 1 121 ? 18.743 -4.357 -29.562 1.00 90.62 121 VAL A C 1
ATOM 895 O O . VAL A 1 121 ? 19.707 -4.101 -30.283 1.00 90.62 121 VAL A O 1
ATOM 898 N N . VAL A 1 122 ? 17.993 -5.448 -29.747 1.00 94.12 122 VAL A N 1
ATOM 899 C CA . VAL A 1 122 ? 18.294 -6.451 -30.783 1.00 94.12 122 VAL A CA 1
ATOM 900 C C . VAL A 1 122 ? 18.159 -5.860 -32.189 1.00 94.12 122 VAL A C 1
ATOM 902 O O . VAL A 1 122 ? 19.041 -6.061 -33.023 1.00 94.12 122 VAL A O 1
ATOM 905 N N . SER A 1 123 ? 17.097 -5.091 -32.455 1.00 94.00 123 SER A N 1
ATOM 906 C CA . SER A 1 123 ? 16.897 -4.452 -33.765 1.00 94.00 123 SER A CA 1
ATOM 907 C C . SER A 1 123 ? 17.976 -3.410 -34.089 1.00 94.00 123 SER A C 1
ATOM 909 O O . SER A 1 123 ? 18.426 -3.319 -35.231 1.00 94.00 123 SER A O 1
ATOM 911 N N . PHE A 1 124 ? 18.444 -2.671 -33.079 1.00 92.00 124 PHE A N 1
ATOM 912 C CA . PHE A 1 124 ? 19.501 -1.676 -33.210 1.00 92.00 124 PHE A CA 1
ATOM 913 C C . PHE A 1 124 ? 20.842 -2.336 -33.547 1.00 92.00 124 PHE A C 1
ATOM 915 O O . PHE A 1 124 ? 21.494 -1.937 -34.510 1.00 92.00 124 PHE A O 1
ATOM 922 N N . ILE A 1 125 ? 21.213 -3.406 -32.833 1.00 93.69 125 ILE A N 1
ATOM 923 C CA . ILE A 1 125 ? 22.423 -4.192 -33.128 1.00 93.69 125 ILE A CA 1
ATOM 924 C C . ILE A 1 125 ? 22.354 -4.789 -34.540 1.00 93.69 125 ILE A C 1
ATOM 926 O O . ILE A 1 125 ? 23.325 -4.702 -35.291 1.00 93.69 125 ILE A O 1
ATOM 930 N N . ALA A 1 126 ? 21.207 -5.350 -34.935 1.00 95.88 126 ALA A N 1
ATOM 931 C CA . ALA A 1 126 ? 21.018 -5.888 -36.281 1.00 95.88 126 ALA A CA 1
ATOM 932 C C . ALA A 1 126 ? 21.193 -4.806 -37.361 1.00 95.88 126 ALA A C 1
ATOM 934 O O . ALA A 1 126 ? 21.877 -5.040 -38.356 1.00 95.88 126 ALA A O 1
ATOM 935 N N . CYS A 1 127 ? 20.640 -3.608 -37.146 1.00 94.25 127 CYS A N 1
ATOM 936 C CA . CYS A 1 127 ? 20.808 -2.466 -38.045 1.00 94.25 127 CYS A CA 1
ATOM 937 C C . CYS A 1 127 ? 22.286 -2.064 -38.198 1.00 94.25 127 CYS A C 1
ATOM 939 O O . CYS A 1 127 ? 22.752 -1.871 -39.321 1.00 94.25 127 CYS A O 1
ATOM 941 N N . LEU A 1 128 ? 23.048 -2.017 -37.096 1.00 91.81 128 LEU A N 1
ATOM 942 C CA . LEU A 1 128 ? 24.488 -1.727 -37.132 1.00 91.81 128 LEU A CA 1
ATOM 943 C C . LEU A 1 128 ? 25.265 -2.780 -37.932 1.00 91.81 128 LEU A C 1
ATOM 945 O O . LEU A 1 128 ? 26.092 -2.429 -38.771 1.00 91.81 128 LEU A O 1
ATOM 949 N N . ILE A 1 129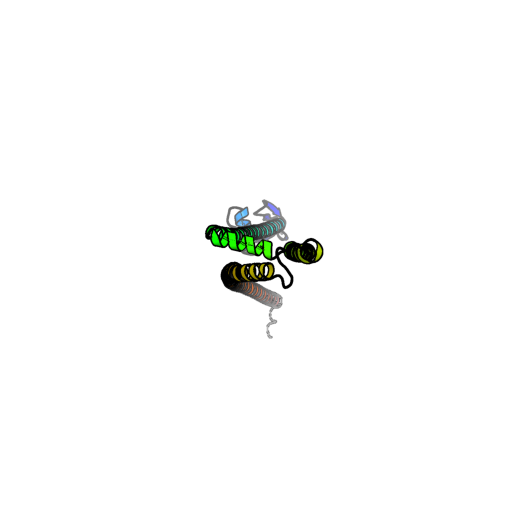 ? 24.967 -4.066 -37.730 1.00 92.31 129 ILE A N 1
ATOM 950 C CA . ILE A 1 129 ? 25.596 -5.160 -38.484 1.00 92.31 129 ILE A CA 1
ATOM 951 C C . ILE A 1 129 ? 25.285 -5.032 -39.980 1.00 92.31 129 ILE A C 1
ATOM 953 O O . ILE A 1 129 ? 26.190 -5.138 -40.808 1.00 92.31 129 ILE A O 1
ATOM 957 N N . VAL A 1 130 ? 24.027 -4.758 -40.340 1.00 92.69 130 VAL A N 1
ATOM 958 C CA . VAL A 1 130 ? 23.622 -4.544 -41.739 1.00 92.69 130 VAL A CA 1
ATOM 959 C C . VAL A 1 130 ? 24.367 -3.350 -42.342 1.00 92.69 130 VAL A C 1
ATOM 961 O O . VAL A 1 130 ? 24.910 -3.471 -43.440 1.00 92.69 130 VAL A O 1
ATOM 964 N N . TRP A 1 131 ? 24.466 -2.231 -41.620 1.00 88.31 131 TRP A N 1
ATOM 965 C CA . TRP A 1 131 ? 25.211 -1.048 -42.061 1.00 88.31 131 TRP A CA 1
ATOM 966 C C . TRP A 1 131 ? 26.685 -1.360 -42.338 1.00 88.31 131 TRP A C 1
ATOM 968 O O . TRP A 1 131 ? 27.218 -0.967 -43.381 1.00 88.31 131 TRP A O 1
ATOM 978 N N . MET A 1 132 ? 27.334 -2.100 -41.434 1.00 87.00 132 MET A N 1
ATOM 979 C CA . MET A 1 132 ? 28.726 -2.526 -41.591 1.00 87.00 132 MET A CA 1
ATOM 980 C C . MET A 1 132 ? 28.903 -3.440 -42.808 1.00 87.00 132 MET A C 1
ATOM 982 O O . MET A 1 132 ? 29.826 -3.227 -43.589 1.00 87.00 132 MET A O 1
ATOM 986 N N . ILE A 1 133 ? 28.016 -4.422 -43.013 1.00 88.00 133 ILE A N 1
ATOM 987 C CA . ILE A 1 133 ? 28.081 -5.350 -44.158 1.00 88.00 133 ILE A CA 1
ATOM 988 C C . ILE A 1 133 ? 27.915 -4.597 -45.484 1.00 88.00 133 ILE A C 1
ATOM 990 O O . ILE A 1 133 ? 28.693 -4.818 -46.416 1.00 88.00 133 ILE A O 1
ATOM 994 N N . VAL A 1 134 ? 26.936 -3.690 -45.572 1.00 86.81 134 VAL A N 1
ATOM 995 C CA . VAL A 1 134 ? 26.680 -2.892 -46.782 1.00 86.81 134 VAL A CA 1
ATOM 996 C C . VAL A 1 134 ? 27.896 -2.026 -47.124 1.00 86.81 134 VAL A C 1
ATOM 998 O O . VAL A 1 134 ? 28.369 -2.064 -48.261 1.00 86.81 134 VAL A O 1
ATOM 1001 N N . ASN A 1 135 ? 28.460 -1.310 -46.148 1.00 84.94 135 ASN A N 1
ATOM 1002 C CA . ASN A 1 135 ? 29.619 -0.444 -46.386 1.00 84.94 135 ASN A CA 1
ATOM 1003 C C . ASN A 1 135 ? 30.920 -1.228 -46.641 1.00 84.94 135 ASN A C 1
ATOM 1005 O O . ASN A 1 135 ? 31.741 -0.788 -47.443 1.00 84.94 135 ASN A O 1
ATOM 1009 N N . ALA A 1 136 ? 31.103 -2.402 -46.026 1.00 81.00 136 ALA A N 1
ATOM 1010 C CA . ALA A 1 136 ? 32.309 -3.215 -46.201 1.00 81.00 136 ALA A CA 1
ATOM 1011 C C . ALA A 1 136 ? 32.326 -4.032 -47.508 1.00 81.00 136 ALA A C 1
ATOM 1013 O O . ALA A 1 136 ? 33.381 -4.187 -48.126 1.00 81.00 136 ALA A O 1
ATOM 1014 N N . VAL A 1 137 ? 31.182 -4.585 -47.932 1.00 76.38 137 VAL A N 1
ATOM 1015 C CA . VAL A 1 137 ? 31.118 -5.572 -49.031 1.00 76.38 137 VAL A CA 1
ATOM 1016 C C . VAL A 1 137 ? 30.510 -4.993 -50.307 1.00 76.38 137 VAL A C 1
ATOM 1018 O O . VAL A 1 137 ? 31.040 -5.233 -51.396 1.00 76.38 137 VAL A O 1
ATOM 1021 N N . ALA A 1 138 ? 29.416 -4.233 -50.199 1.00 63.72 138 ALA A N 1
ATOM 1022 C CA . ALA A 1 138 ? 28.648 -3.789 -51.365 1.00 63.72 138 ALA A CA 1
ATOM 1023 C C . ALA A 1 138 ? 29.254 -2.552 -52.048 1.00 63.72 138 ALA A C 1
ATOM 1025 O O . ALA A 1 138 ? 29.089 -2.367 -53.251 1.00 63.72 138 ALA A O 1
ATOM 1026 N N . LEU A 1 139 ? 30.007 -1.740 -51.304 1.00 62.03 139 LEU A N 1
ATOM 1027 C CA . LEU A 1 139 ? 30.446 -0.414 -51.736 1.00 62.03 139 LEU A CA 1
ATOM 1028 C C . LEU A 1 139 ? 31.979 -0.294 -51.861 1.00 62.03 139 LEU A C 1
ATOM 1030 O O . LEU A 1 139 ? 32.556 0.760 -51.642 1.00 62.03 139 LEU A O 1
ATOM 1034 N N . ARG A 1 140 ? 32.671 -1.374 -52.260 1.00 61.31 140 ARG A N 1
ATOM 1035 C CA . ARG A 1 140 ? 34.153 -1.445 -52.317 1.00 61.31 140 ARG A CA 1
ATOM 1036 C C . ARG A 1 140 ? 34.851 -0.426 -53.238 1.00 61.31 140 ARG A C 1
ATOM 1038 O O . ARG A 1 140 ? 36.066 -0.289 -53.138 1.00 61.31 140 ARG A O 1
ATOM 1045 N N . ARG A 1 141 ? 34.137 0.253 -54.148 1.00 61.16 141 ARG A N 1
ATOM 1046 C CA . ARG A 1 141 ? 34.706 1.293 -55.037 1.00 61.16 141 ARG A CA 1
ATOM 1047 C C . ARG A 1 141 ? 34.384 2.731 -54.611 1.00 61.16 141 ARG A C 1
ATOM 1049 O O . ARG A 1 141 ? 35.172 3.611 -54.925 1.00 61.16 141 ARG A O 1
ATOM 1056 N N . GLU A 1 142 ? 33.293 2.953 -53.879 1.00 67.00 142 GLU A N 1
ATOM 1057 C CA . GLU A 1 142 ? 32.822 4.273 -53.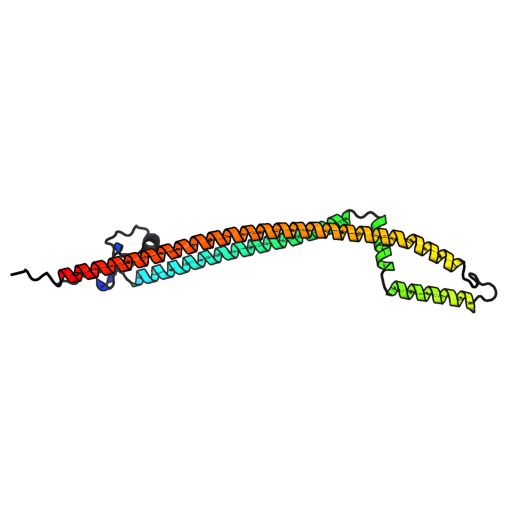419 1.00 67.00 142 GLU A CA 1
ATOM 1058 C C . GLU A 1 142 ? 32.152 4.122 -52.043 1.00 67.00 142 GLU A C 1
ATOM 1060 O O . GLU A 1 142 ? 30.956 4.351 -51.878 1.00 67.00 142 GLU A O 1
ATOM 1065 N N . ALA A 1 143 ? 32.902 3.635 -51.052 1.00 69.88 143 ALA A N 1
ATOM 1066 C CA . ALA A 1 143 ? 32.348 3.399 -49.724 1.00 69.88 143 ALA A CA 1
ATOM 1067 C C . ALA A 1 143 ? 31.944 4.723 -49.064 1.00 69.88 143 ALA A C 1
ATOM 1069 O O . ALA A 1 143 ? 32.768 5.622 -48.911 1.00 69.88 143 ALA A O 1
ATOM 1070 N N . PHE A 1 144 ? 30.674 4.819 -48.665 1.00 77.31 144 PHE A N 1
ATOM 1071 C CA . PHE A 1 144 ? 30.100 5.979 -47.991 1.00 77.31 144 PHE A CA 1
ATOM 1072 C C . PHE A 1 144 ? 30.691 6.147 -46.584 1.00 77.31 144 PHE A C 1
ATOM 1074 O O . PHE A 1 144 ? 30.987 7.264 -46.173 1.00 77.31 144 PHE A O 1
ATOM 1081 N N . ASP A 1 145 ? 30.927 5.035 -45.876 1.00 82.94 145 ASP A N 1
ATOM 1082 C CA . ASP A 1 145 ? 31.635 4.995 -44.591 1.00 82.94 145 ASP A CA 1
ATOM 1083 C C . ASP A 1 145 ? 32.689 3.863 -44.604 1.00 82.94 145 ASP A C 1
ATOM 1085 O O . ASP A 1 145 ? 32.397 2.734 -44.199 1.00 82.94 145 ASP A O 1
ATOM 1089 N N . PRO A 1 146 ? 33.902 4.106 -45.143 1.00 79.00 146 PRO A N 1
ATOM 1090 C CA . PRO A 1 146 ? 34.966 3.105 -45.200 1.00 79.00 146 PRO A CA 1
ATOM 1091 C C . PRO A 1 146 ? 35.434 2.700 -43.798 1.00 79.00 146 PRO A C 1
ATOM 1093 O O . PRO A 1 146 ? 35.435 3.515 -42.875 1.00 79.00 146 PRO A O 1
ATOM 1096 N N . TYR A 1 147 ? 35.917 1.463 -43.643 1.00 77.50 147 TYR A N 1
ATOM 1097 C CA . TYR A 1 147 ? 36.595 1.031 -42.415 1.00 77.50 147 TYR A CA 1
ATOM 1098 C C . TYR A 1 147 ? 37.723 2.028 -42.078 1.00 77.50 147 TYR A C 1
ATOM 1100 O O . TYR A 1 147 ? 38.576 2.248 -42.945 1.00 77.50 147 TYR A O 1
ATOM 1108 N N . PRO A 1 148 ? 37.749 2.663 -40.885 1.00 79.25 148 PRO A N 1
ATOM 1109 C CA . PRO A 1 148 ? 37.188 2.241 -39.586 1.00 79.25 148 PRO A CA 1
ATOM 1110 C C . PRO A 1 148 ? 35.806 2.823 -39.165 1.00 79.25 148 PRO A C 1
ATOM 1112 O O . PRO A 1 148 ? 35.528 2.903 -37.969 1.00 79.25 148 PRO A O 1
ATOM 1115 N N . PHE A 1 149 ? 34.930 3.200 -40.104 1.00 86.44 149 PHE A N 1
ATOM 1116 C CA . PHE A 1 149 ? 33.552 3.686 -39.875 1.00 86.44 149 PHE A CA 1
ATOM 1117 C C . PHE A 1 149 ? 33.452 4.971 -39.026 1.00 86.44 149 PHE A C 1
ATOM 1119 O O . PHE A 1 149 ? 32.931 4.978 -37.905 1.00 86.44 149 PHE A O 1
ATOM 1126 N N . ILE A 1 150 ? 33.995 6.083 -39.526 1.00 86.94 150 ILE A N 1
ATOM 1127 C CA . ILE A 1 150 ? 34.059 7.346 -38.770 1.00 86.94 150 ILE A CA 1
ATOM 1128 C C . ILE A 1 150 ? 32.675 7.981 -38.577 1.00 86.94 150 ILE A C 1
ATOM 1130 O O . ILE A 1 150 ? 32.402 8.546 -37.516 1.00 86.94 150 ILE A O 1
ATOM 1134 N N . LEU A 1 151 ? 31.787 7.865 -39.572 1.00 87.44 151 LEU A N 1
ATOM 1135 C CA . LEU A 1 151 ? 30.453 8.464 -39.515 1.00 87.44 151 LEU A CA 1
ATOM 1136 C C . LEU A 1 151 ? 29.563 7.713 -38.529 1.00 87.44 151 LEU A C 1
ATOM 1138 O O . LEU A 1 151 ? 28.900 8.340 -37.701 1.00 87.44 151 LEU A O 1
ATOM 1142 N N . LEU A 1 152 ? 29.593 6.378 -38.568 1.00 88.75 152 LEU A N 1
ATOM 1143 C CA . LEU A 1 152 ? 28.873 5.543 -37.610 1.00 88.75 152 LEU A CA 1
ATOM 1144 C C . LEU A 1 152 ? 29.332 5.822 -36.174 1.00 88.75 152 LEU A C 1
ATOM 1146 O O . LEU A 1 152 ? 28.496 6.006 -35.291 1.00 88.75 152 LEU A O 1
ATOM 1150 N N . ASN A 1 153 ? 30.643 5.937 -35.948 1.00 90.19 153 ASN A N 1
ATOM 1151 C CA . ASN A 1 153 ? 31.178 6.289 -34.633 1.00 90.19 153 ASN A CA 1
ATOM 1152 C C . ASN A 1 153 ? 30.706 7.673 -34.164 1.00 90.19 153 ASN A C 1
ATOM 1154 O O . ASN A 1 153 ? 30.254 7.806 -33.028 1.00 90.19 153 ASN A O 1
ATOM 1158 N N . LEU A 1 154 ? 30.738 8.688 -35.034 1.00 91.62 154 LEU A N 1
ATOM 1159 C CA . LEU A 1 154 ? 30.271 10.035 -34.696 1.00 91.62 154 LEU A CA 1
ATOM 1160 C C . LEU A 1 154 ? 28.786 10.044 -34.300 1.00 91.62 154 LEU A C 1
ATOM 1162 O O . LEU A 1 154 ? 28.411 10.653 -33.294 1.00 91.62 154 LEU A O 1
ATOM 1166 N N . VAL A 1 155 ? 27.940 9.349 -35.067 1.00 91.50 155 VAL A N 1
ATOM 1167 C CA . VAL A 1 155 ? 26.501 9.252 -34.787 1.00 91.50 155 VAL A CA 1
ATOM 1168 C C . VAL A 1 155 ? 26.253 8.516 -33.473 1.00 91.50 155 VAL A C 1
ATOM 1170 O O . VAL A 1 155 ? 25.486 9.010 -32.649 1.00 91.50 155 VAL A O 1
ATOM 1173 N N . LEU A 1 156 ? 26.924 7.386 -33.228 1.00 92.06 156 LEU A N 1
ATOM 1174 C CA . LEU A 1 156 ? 26.786 6.636 -31.977 1.00 92.06 156 LEU A CA 1
ATOM 1175 C C . LEU A 1 156 ? 27.222 7.454 -30.757 1.00 92.06 156 LEU A C 1
ATOM 1177 O O . LEU A 1 156 ? 26.521 7.449 -29.745 1.00 92.06 156 LEU A O 1
ATOM 1181 N N . SER A 1 157 ? 28.331 8.194 -30.846 1.00 94.12 157 SER A N 1
ATOM 1182 C CA . SER A 1 157 ? 28.774 9.076 -29.760 1.00 94.12 157 SER A CA 1
ATOM 1183 C C . SER A 1 157 ? 27.770 10.197 -29.484 1.00 94.12 157 SER A C 1
ATOM 1185 O O . SER A 1 157 ? 27.473 10.474 -28.323 1.00 94.12 157 SER A O 1
ATOM 1187 N N . CYS A 1 158 ? 27.204 10.809 -30.528 1.00 93.50 158 CYS A N 1
ATOM 1188 C CA . CYS A 1 158 ? 26.174 11.837 -30.380 1.00 93.50 158 CYS A CA 1
ATOM 1189 C C . CYS A 1 158 ? 24.887 11.271 -29.753 1.00 93.50 158 CYS A C 1
ATOM 1191 O O . CYS A 1 158 ? 24.342 11.853 -28.812 1.00 93.50 158 CYS A O 1
ATOM 1193 N N . LEU A 1 159 ? 24.439 10.098 -30.216 1.00 91.50 159 LEU A N 1
ATOM 1194 C CA . LEU A 1 159 ? 23.281 9.398 -29.658 1.00 91.50 159 LEU A CA 1
ATOM 1195 C C . LEU A 1 159 ? 23.487 9.074 -28.177 1.00 91.50 159 LEU A C 1
ATOM 1197 O O . LEU A 1 159 ? 22.624 9.399 -27.367 1.00 91.50 159 LEU A O 1
ATOM 1201 N N . ALA A 1 160 ? 24.638 8.507 -27.808 1.00 90.75 160 ALA A N 1
ATOM 1202 C CA . ALA A 1 160 ? 24.953 8.178 -26.421 1.00 90.75 160 ALA A CA 1
ATOM 1203 C C . ALA A 1 160 ? 25.004 9.428 -25.523 1.00 90.75 160 ALA A C 1
ATOM 1205 O O . ALA A 1 160 ? 24.453 9.421 -24.418 1.00 90.75 160 ALA A O 1
ATOM 1206 N N . ALA A 1 161 ? 25.610 10.518 -26.011 1.00 94.12 161 ALA A N 1
ATOM 1207 C CA . ALA A 1 161 ? 25.711 11.780 -25.280 1.00 94.12 161 ALA A CA 1
ATOM 1208 C C . ALA A 1 161 ? 24.339 12.415 -25.004 1.00 94.12 161 ALA A C 1
ATOM 1210 O O . ALA A 1 161 ? 24.123 12.950 -23.919 1.00 94.12 161 ALA A O 1
ATOM 1211 N N . LEU A 1 162 ? 23.398 12.328 -25.951 1.00 89.88 162 LEU A N 1
ATOM 1212 C CA . LEU A 1 162 ? 22.019 12.794 -25.761 1.00 89.88 162 LEU A CA 1
ATOM 1213 C C . LEU A 1 162 ? 21.174 11.816 -24.933 1.00 89.88 162 LEU A C 1
ATOM 1215 O O . LEU A 1 162 ? 20.287 12.235 -24.190 1.00 89.88 162 LEU A O 1
ATOM 1219 N N . GLN A 1 163 ? 21.449 10.517 -25.026 1.00 89.62 163 GLN A N 1
ATOM 1220 C CA . GLN A 1 163 ? 20.699 9.475 -24.331 1.00 89.62 163 GLN A CA 1
ATOM 1221 C C . GLN A 1 163 ? 20.916 9.520 -22.812 1.00 89.62 163 GLN A C 1
ATOM 1223 O O . GLN A 1 163 ? 19.945 9.424 -22.062 1.00 89.62 163 GLN A O 1
ATOM 1228 N N . ALA A 1 164 ? 22.155 9.700 -22.345 1.00 90.12 164 ALA A N 1
ATOM 1229 C CA . ALA A 1 164 ? 22.480 9.727 -20.916 1.00 90.12 164 ALA A CA 1
ATOM 1230 C C . ALA A 1 164 ? 21.648 10.742 -20.088 1.00 90.12 164 ALA A C 1
ATOM 1232 O O . ALA A 1 164 ? 21.034 10.329 -19.101 1.00 90.12 164 ALA A O 1
ATOM 1233 N N . PRO A 1 165 ? 21.540 12.035 -20.463 1.00 90.25 165 PRO A N 1
ATOM 1234 C CA . PRO A 1 165 ? 20.721 13.000 -19.729 1.00 90.25 165 PRO A CA 1
ATOM 1235 C C . PRO A 1 165 ? 19.218 12.728 -19.856 1.00 90.25 165 PRO A C 1
ATOM 1237 O O . PRO A 1 165 ? 18.490 12.962 -18.896 1.00 90.25 165 PRO A O 1
ATOM 1240 N N . ILE A 1 166 ? 18.735 12.197 -20.986 1.00 87.81 166 ILE A N 1
ATOM 1241 C CA . ILE A 1 166 ? 17.318 11.818 -21.143 1.00 87.81 166 ILE A CA 1
ATOM 1242 C C . ILE A 1 166 ? 16.960 10.675 -20.186 1.00 87.81 166 ILE A C 1
ATOM 1244 O O . ILE A 1 166 ? 15.945 10.748 -19.488 1.00 87.81 166 ILE A O 1
ATOM 1248 N N . ILE A 1 167 ? 17.817 9.652 -20.107 1.00 89.12 167 ILE A N 1
ATOM 1249 C CA . ILE A 1 167 ? 17.666 8.553 -19.149 1.00 89.12 167 ILE A CA 1
ATOM 1250 C C . ILE A 1 167 ? 17.700 9.100 -17.722 1.00 89.12 167 ILE A C 1
ATOM 1252 O O . ILE A 1 167 ? 16.803 8.792 -16.942 1.00 89.12 167 ILE A O 1
ATOM 1256 N N . MET A 1 168 ? 18.672 9.956 -17.393 1.00 89.62 168 MET A N 1
ATOM 1257 C CA . MET A 1 168 ? 18.797 10.545 -16.057 1.00 89.62 168 MET A CA 1
ATOM 1258 C C . MET A 1 168 ? 17.578 11.406 -15.686 1.00 89.62 168 MET A C 1
ATOM 1260 O O . MET A 1 168 ? 17.108 11.354 -14.554 1.00 89.62 168 MET A O 1
ATOM 1264 N N . MET A 1 169 ? 17.005 12.155 -16.633 1.00 86.94 169 MET A N 1
ATOM 1265 C CA . MET A 1 169 ? 15.775 12.923 -16.412 1.00 86.94 169 MET A CA 1
ATOM 1266 C C . MET A 1 169 ? 14.570 12.016 -16.139 1.00 86.94 169 MET A C 1
ATOM 1268 O O . MET A 1 169 ? 13.769 12.320 -15.254 1.00 86.94 169 MET A O 1
ATOM 1272 N N . SER A 1 170 ? 14.439 10.904 -16.869 1.00 86.44 170 SER A N 1
ATOM 1273 C CA . SER A 1 170 ? 13.362 9.937 -16.633 1.00 86.44 170 SER A CA 1
ATOM 1274 C C . SER A 1 170 ? 13.545 9.206 -15.293 1.00 86.44 170 SER A C 1
ATOM 1276 O O . SER A 1 170 ? 12.589 9.079 -14.528 1.00 86.44 170 SER A O 1
ATOM 1278 N N . GLN A 1 171 ? 14.784 8.843 -14.938 1.00 88.50 171 GLN A N 1
ATOM 1279 C CA . GLN A 1 171 ? 15.135 8.251 -13.641 1.00 88.50 171 GLN A CA 1
ATOM 1280 C C . GLN A 1 171 ? 14.874 9.201 -12.468 1.00 88.50 171 GLN A C 1
ATOM 1282 O O . GLN A 1 171 ? 14.232 8.800 -11.502 1.00 88.50 171 GLN A O 1
ATOM 1287 N N . ASN A 1 172 ? 15.289 10.469 -12.556 1.00 88.69 172 ASN A N 1
ATOM 1288 C CA . ASN A 1 172 ? 15.016 11.466 -11.515 1.00 88.69 172 ASN A CA 1
ATOM 1289 C C . ASN A 1 172 ? 13.510 11.633 -11.275 1.00 88.69 172 ASN A C 1
ATOM 1291 O O . ASN A 1 172 ? 13.079 11.819 -10.140 1.00 88.69 172 ASN A O 1
ATOM 1295 N N . ARG A 1 173 ? 12.693 11.534 -12.331 1.00 86.56 173 ARG A N 1
ATOM 1296 C CA . ARG A 1 173 ? 11.231 11.581 -12.207 1.00 86.56 173 ARG A CA 1
ATOM 1297 C C . ARG A 1 173 ? 10.631 10.313 -11.615 1.00 86.56 173 ARG A C 1
ATOM 1299 O O . ARG A 1 173 ? 9.687 10.420 -10.838 1.00 86.56 173 ARG A O 1
ATOM 1306 N N . ALA A 1 174 ? 11.146 9.138 -11.972 1.00 87.12 174 ALA A N 1
ATOM 1307 C CA . ALA A 1 174 ? 10.755 7.887 -11.326 1.00 87.12 174 ALA A CA 1
ATOM 1308 C C . ALA A 1 174 ? 11.075 7.939 -9.824 1.00 87.12 174 ALA A C 1
ATOM 1310 O O . ALA A 1 174 ? 10.166 7.830 -9.015 1.00 87.12 174 ALA A O 1
ATOM 1311 N N . SER A 1 175 ? 12.310 8.296 -9.462 1.00 90.88 175 SER A N 1
ATOM 1312 C CA . SER A 1 175 ? 12.740 8.431 -8.066 1.00 90.88 175 SER A CA 1
ATOM 1313 C C . SER A 1 175 ? 11.932 9.468 -7.278 1.00 90.88 175 SER A C 1
ATOM 1315 O O . SER A 1 175 ? 11.620 9.244 -6.110 1.00 90.88 175 SER A O 1
ATOM 1317 N N . ALA A 1 176 ? 11.560 10.594 -7.897 1.00 87.94 176 ALA A N 1
ATOM 1318 C CA . ALA A 1 176 ? 10.691 11.575 -7.253 1.00 87.94 176 ALA A CA 1
ATOM 1319 C C . ALA A 1 176 ? 9.306 10.984 -6.939 1.00 87.94 176 ALA A C 1
ATOM 1321 O O . ALA A 1 176 ? 8.819 11.165 -5.823 1.00 87.94 176 ALA A O 1
ATOM 1322 N N . ARG A 1 177 ? 8.696 10.258 -7.889 1.00 86.62 177 ARG A N 1
ATOM 1323 C CA . ARG A 1 177 ? 7.424 9.550 -7.662 1.00 86.62 177 ARG A CA 1
ATOM 1324 C C . ARG A 1 177 ? 7.556 8.511 -6.554 1.00 86.62 177 ARG A C 1
ATOM 1326 O O . ARG A 1 177 ? 6.775 8.566 -5.612 1.00 86.62 177 ARG A O 1
ATOM 1333 N N . ASP A 1 178 ? 8.586 7.669 -6.610 1.00 89.06 178 ASP A N 1
ATOM 1334 C CA . ASP A 1 178 ? 8.835 6.629 -5.606 1.00 89.06 178 ASP A CA 1
ATOM 1335 C C . ASP A 1 178 ? 8.994 7.232 -4.202 1.00 89.06 178 ASP A C 1
ATOM 1337 O O . ASP A 1 178 ? 8.452 6.719 -3.226 1.00 89.06 178 ASP A O 1
ATOM 1341 N N . ARG A 1 179 ? 9.688 8.373 -4.086 1.00 90.00 179 ARG A N 1
ATOM 1342 C CA . ARG A 1 179 ? 9.862 9.076 -2.808 1.00 90.00 179 ARG A CA 1
ATOM 1343 C C . ARG A 1 179 ? 8.549 9.632 -2.259 1.00 90.00 179 ARG A C 1
ATOM 1345 O O . ARG A 1 179 ? 8.342 9.591 -1.050 1.00 90.00 179 ARG A O 1
ATOM 1352 N N . MET A 1 180 ? 7.692 10.179 -3.119 1.00 85.75 180 MET A N 1
ATOM 1353 C CA . MET A 1 180 ? 6.391 10.707 -2.699 1.00 85.75 180 MET A CA 1
ATOM 1354 C C . MET A 1 180 ? 5.441 9.579 -2.303 1.00 85.75 180 MET A C 1
ATOM 1356 O O . MET A 1 180 ? 4.807 9.679 -1.259 1.00 85.75 180 MET A O 1
ATOM 1360 N N . GLN A 1 181 ? 5.424 8.479 -3.055 1.00 86.06 181 GLN A N 1
ATOM 1361 C CA . GLN A 1 181 ? 4.667 7.287 -2.683 1.00 86.06 181 GLN A CA 1
ATOM 1362 C C . GLN A 1 181 ? 5.134 6.727 -1.331 1.00 86.06 181 GLN A C 1
ATOM 1364 O O . GLN A 1 181 ? 4.311 6.490 -0.453 1.00 86.06 181 GLN A O 1
ATOM 1369 N N . ALA A 1 182 ? 6.448 6.633 -1.108 1.00 88.00 182 ALA A N 1
ATOM 1370 C CA . ALA A 1 182 ? 7.003 6.177 0.165 1.00 88.00 182 ALA A CA 1
ATOM 1371 C C . ALA A 1 182 ? 6.639 7.088 1.356 1.00 88.00 182 ALA A C 1
ATOM 1373 O O . ALA A 1 182 ? 6.350 6.584 2.440 1.00 88.00 182 ALA A O 1
ATOM 1374 N N . ASP A 1 183 ? 6.632 8.417 1.181 1.00 87.62 183 ASP A N 1
ATOM 1375 C CA . ASP A 1 183 ? 6.184 9.356 2.226 1.00 87.62 183 ASP A CA 1
ATOM 1376 C C . ASP A 1 183 ? 4.708 9.138 2.581 1.00 87.62 183 ASP A C 1
ATOM 1378 O O . ASP A 1 183 ? 4.318 9.159 3.749 1.00 87.62 183 ASP A O 1
ATOM 1382 N N . GLN A 1 184 ? 3.875 8.874 1.580 1.00 83.00 184 GLN A N 1
ATOM 1383 C CA . GLN A 1 184 ? 2.455 8.636 1.793 1.00 83.00 184 GLN A CA 1
ATOM 1384 C C . GLN A 1 184 ? 2.184 7.299 2.460 1.00 83.00 184 GLN A C 1
ATOM 1386 O O . GLN A 1 184 ? 1.438 7.269 3.438 1.00 83.00 184 GLN A O 1
ATOM 1391 N N . ASP A 1 185 ? 2.833 6.232 2.003 1.00 87.50 185 ASP A N 1
ATOM 1392 C CA . ASP A 1 185 ? 2.765 4.920 2.642 1.00 87.50 185 ASP A CA 1
ATOM 1393 C C . ASP A 1 185 ? 3.214 5.014 4.105 1.00 87.50 185 ASP A C 1
ATOM 1395 O O . ASP A 1 185 ? 2.559 4.475 4.999 1.00 87.50 185 ASP A O 1
ATOM 1399 N N . PHE A 1 186 ? 4.267 5.789 4.382 1.00 87.56 186 PHE A N 1
ATOM 1400 C CA . PHE A 1 186 ? 4.707 6.069 5.746 1.00 87.56 186 PHE A CA 1
ATOM 1401 C C . PHE A 1 186 ? 3.626 6.777 6.577 1.00 87.56 186 PHE A C 1
ATOM 1403 O O . PHE A 1 186 ? 3.335 6.357 7.698 1.00 87.56 186 PHE A O 1
ATOM 1410 N N . ARG A 1 187 ? 2.984 7.821 6.038 1.00 84.38 187 ARG A N 1
ATOM 1411 C CA . ARG A 1 187 ? 1.904 8.546 6.733 1.00 84.38 187 ARG A CA 1
ATOM 1412 C C . ARG A 1 187 ? 0.683 7.669 6.996 1.00 84.38 187 ARG A C 1
ATOM 1414 O O . ARG A 1 187 ? 0.071 7.783 8.057 1.00 84.38 187 ARG A O 1
ATOM 1421 N N . VAL A 1 188 ? 0.331 6.806 6.048 1.00 85.56 188 VAL A N 1
ATOM 1422 C CA . VAL A 1 188 ? -0.744 5.819 6.194 1.00 85.56 188 VAL A CA 1
ATOM 1423 C C . VAL A 1 188 ? -0.402 4.826 7.295 1.00 85.56 188 VAL A C 1
ATOM 1425 O O . VAL A 1 188 ? -1.229 4.589 8.171 1.00 85.56 188 VAL A O 1
ATOM 1428 N N . ASN A 1 189 ? 0.820 4.298 7.290 1.00 86.88 189 ASN A N 1
ATOM 1429 C CA . ASN A 1 189 ? 1.271 3.347 8.294 1.00 86.88 189 ASN A CA 1
ATOM 1430 C C . ASN A 1 189 ? 1.275 3.962 9.700 1.00 86.88 189 ASN A C 1
ATOM 1432 O O . ASN A 1 189 ? 0.760 3.356 10.632 1.00 86.88 189 ASN A O 1
ATOM 1436 N N . LEU A 1 190 ? 1.758 5.201 9.845 1.00 87.44 190 LEU A N 1
ATOM 1437 C CA . LEU A 1 190 ? 1.714 5.925 11.117 1.00 87.44 190 LEU A CA 1
ATOM 1438 C C . LEU A 1 190 ? 0.272 6.139 11.602 1.00 87.44 190 LEU A C 1
ATOM 1440 O O . LEU A 1 190 ? -0.028 5.984 12.783 1.00 87.44 190 LEU A O 1
ATOM 1444 N N . LYS A 1 191 ? -0.645 6.482 10.690 1.00 86.56 191 LYS A N 1
ATOM 1445 C CA . LYS A 1 191 ? -2.066 6.621 11.024 1.00 86.56 191 LYS A CA 1
ATOM 1446 C C . LYS A 1 191 ? -2.663 5.286 11.474 1.00 86.56 191 LYS A C 1
ATOM 1448 O O . LYS A 1 191 ? -3.374 5.260 12.474 1.00 86.56 191 LYS A O 1
ATOM 1453 N N . ALA A 1 192 ? -2.354 4.197 10.773 1.00 84.88 192 ALA A N 1
ATOM 1454 C CA . ALA A 1 192 ? -2.789 2.857 11.148 1.00 84.88 192 ALA A CA 1
ATOM 1455 C C . ALA A 1 192 ? -2.243 2.454 12.526 1.00 84.88 192 ALA A C 1
ATOM 1457 O O . ALA A 1 192 ? -2.990 1.926 13.342 1.00 84.88 192 ALA A O 1
ATOM 1458 N N . GLU A 1 193 ? -0.980 2.763 12.825 1.00 91.25 193 GLU A N 1
ATOM 1459 C CA . GLU A 1 193 ? -0.373 2.519 14.138 1.00 91.25 193 GLU A CA 1
ATOM 1460 C C . GLU A 1 193 ? -1.123 3.258 15.260 1.00 91.25 193 GLU A C 1
ATOM 1462 O O . GLU A 1 193 ? -1.477 2.650 16.271 1.00 91.25 193 GLU A O 1
ATOM 1467 N N . ILE A 1 194 ? -1.460 4.536 15.056 1.00 90.06 194 ILE A N 1
ATOM 1468 C CA . ILE A 1 194 ? -2.259 5.325 16.009 1.00 90.06 194 ILE A CA 1
ATOM 1469 C C . ILE A 1 194 ? -3.669 4.739 16.175 1.00 90.06 194 ILE A C 1
ATOM 1471 O O . ILE A 1 194 ? -4.168 4.632 17.296 1.00 90.06 194 ILE A O 1
ATOM 1475 N N . GLU A 1 195 ? -4.326 4.348 15.081 1.00 85.88 195 GLU A N 1
ATOM 1476 C CA . GLU A 1 195 ? -5.659 3.738 15.133 1.00 85.88 195 GLU A CA 1
ATOM 1477 C C . GLU A 1 195 ? -5.641 2.391 15.874 1.00 85.88 195 GLU A C 1
ATOM 1479 O O . GLU A 1 195 ? -6.521 2.137 16.699 1.00 85.88 195 GLU A O 1
ATOM 1484 N N . ILE A 1 196 ? -4.620 1.558 15.652 1.00 90.62 196 ILE A N 1
ATOM 1485 C CA . ILE A 1 196 ? -4.428 0.283 16.359 1.00 90.62 196 ILE A CA 1
ATOM 1486 C C . ILE A 1 196 ? -4.170 0.513 17.850 1.00 90.62 196 ILE A C 1
ATOM 1488 O O . ILE A 1 196 ? -4.718 -0.221 18.677 1.00 90.62 196 ILE A O 1
ATOM 1492 N N . ALA A 1 197 ? -3.377 1.524 18.210 1.00 90.81 197 ALA A N 1
ATOM 1493 C CA . ALA A 1 197 ? -3.155 1.895 19.606 1.00 90.81 197 ALA A CA 1
ATOM 1494 C C . ALA A 1 197 ? -4.465 2.343 20.281 1.00 90.81 197 ALA A C 1
ATOM 1496 O O . ALA A 1 197 ? -4.788 1.884 21.375 1.00 90.81 197 ALA A O 1
ATOM 1497 N N . GLY A 1 198 ? -5.277 3.154 19.595 1.00 89.88 198 GLY A N 1
ATOM 1498 C CA . GLY A 1 198 ? -6.597 3.556 20.090 1.00 89.88 198 GLY A CA 1
ATOM 1499 C C . GLY A 1 198 ? -7.595 2.394 20.195 1.00 89.88 198 GLY A C 1
ATOM 1500 O O . GLY A 1 198 ? -8.459 2.390 21.073 1.00 89.88 198 GLY A O 1
ATOM 1501 N N . LEU A 1 199 ? -7.494 1.382 19.325 1.00 89.75 199 LEU A N 1
ATOM 1502 C CA . LEU A 1 199 ? -8.271 0.147 19.457 1.00 89.75 199 LEU A CA 1
ATOM 1503 C C . LEU A 1 199 ? -7.828 -0.676 20.670 1.00 89.75 199 LEU A C 1
ATOM 1505 O O . LEU A 1 199 ? -8.696 -1.177 21.381 1.00 89.75 199 LEU A O 1
ATOM 1509 N N . HIS A 1 200 ? -6.522 -0.781 20.937 1.00 89.38 200 HIS A N 1
ATOM 1510 C CA . HIS A 1 200 ? -6.012 -1.457 22.136 1.00 89.38 200 HIS A CA 1
ATOM 1511 C C . HIS A 1 200 ? -6.557 -0.818 23.413 1.00 89.38 200 HIS A C 1
ATOM 1513 O O . HIS A 1 200 ? -7.091 -1.529 24.255 1.00 89.38 200 HIS A O 1
ATOM 1519 N N . GLU A 1 201 ? -6.539 0.513 23.510 1.00 89.94 201 GLU A N 1
ATOM 1520 C CA . GLU A 1 201 ? -7.088 1.226 24.670 1.00 89.94 201 GLU A CA 1
ATOM 1521 C C . GLU A 1 201 ? -8.578 0.906 24.896 1.00 89.94 201 GLU A C 1
ATOM 1523 O O . GLU A 1 201 ? -9.012 0.648 26.020 1.00 89.94 201 GLU A O 1
ATOM 1528 N N . LYS A 1 202 ? -9.376 0.855 23.822 1.00 89.62 202 LYS A N 1
ATOM 1529 C CA . LYS A 1 202 ? -10.797 0.476 23.906 1.00 89.62 202 LYS A CA 1
ATOM 1530 C C . LYS A 1 202 ? -10.992 -0.982 24.312 1.00 89.62 202 LYS A C 1
ATOM 1532 O O . LYS A 1 202 ? -11.916 -1.280 25.066 1.00 89.62 202 LYS A O 1
ATOM 1537 N N . VAL A 1 203 ? -10.163 -1.891 23.800 1.00 91.94 203 VAL A N 1
ATOM 1538 C CA . VAL A 1 203 ? -10.204 -3.311 24.177 1.00 91.94 203 VAL A CA 1
ATOM 1539 C C . VAL A 1 203 ? -9.869 -3.469 25.656 1.00 91.94 203 VAL A C 1
ATOM 1541 O O . VAL A 1 203 ? -10.610 -4.149 26.362 1.00 91.94 203 VAL A O 1
ATOM 1544 N N . ASP A 1 204 ? -8.833 -2.788 26.141 1.00 91.94 204 ASP A N 1
ATOM 1545 C CA . ASP A 1 204 ? -8.448 -2.799 27.552 1.00 91.94 204 ASP A CA 1
ATOM 1546 C C . ASP A 1 204 ? -9.565 -2.242 28.441 1.00 91.94 204 ASP A C 1
ATOM 1548 O O . ASP A 1 204 ? -9.895 -2.841 29.467 1.00 91.94 204 ASP A O 1
ATOM 1552 N N . PHE A 1 205 ? -10.217 -1.153 28.019 1.00 90.62 205 PHE A N 1
ATOM 1553 C CA . PHE A 1 205 ? -11.383 -0.601 28.709 1.00 90.62 205 PHE A CA 1
ATOM 1554 C C . PHE A 1 205 ? -12.529 -1.622 28.818 1.00 90.62 205 PHE A C 1
ATOM 1556 O O . PHE A 1 205 ? -13.036 -1.877 29.912 1.00 90.62 205 PHE A O 1
ATOM 1563 N N . LEU A 1 206 ? -12.910 -2.256 27.703 1.00 90.94 206 LEU A N 1
ATOM 1564 C CA . LEU A 1 206 ? -13.984 -3.255 27.684 1.00 90.94 206 LEU A CA 1
ATOM 1565 C C . LEU A 1 206 ? -13.634 -4.496 28.514 1.00 90.94 206 LEU A C 1
ATOM 1567 O O . LEU A 1 206 ? -14.487 -5.027 29.227 1.00 90.94 206 LEU A O 1
ATOM 1571 N N . LEU A 1 207 ? -12.385 -4.963 28.440 1.00 92.00 207 LEU A N 1
ATOM 1572 C CA . LEU A 1 207 ? -11.901 -6.078 29.252 1.00 92.00 207 LEU A CA 1
ATOM 1573 C C . LEU A 1 207 ? -11.951 -5.739 30.742 1.00 92.00 207 LEU A C 1
ATOM 1575 O O . LEU A 1 207 ? -12.351 -6.586 31.543 1.00 92.00 207 LEU A O 1
ATOM 1579 N N . HIS A 1 208 ? -11.603 -4.506 31.115 1.00 91.31 208 HIS A N 1
ATOM 1580 C CA . HIS A 1 208 ? -11.688 -4.046 32.495 1.00 91.31 208 HIS A CA 1
ATOM 1581 C C . HIS A 1 208 ? -13.132 -4.065 33.014 1.00 91.31 208 HIS A C 1
ATOM 1583 O O . HIS A 1 208 ? -13.385 -4.625 34.083 1.00 91.31 208 HIS A O 1
ATOM 1589 N N . GLU A 1 209 ? -14.090 -3.532 32.247 1.00 86.81 209 GLU A N 1
ATOM 1590 C CA . GLU A 1 209 ? -15.514 -3.580 32.610 1.00 86.81 209 GLU A CA 1
ATOM 1591 C C . GLU A 1 209 ? -16.022 -5.020 32.760 1.00 86.81 209 GLU A C 1
ATOM 1593 O O . GLU A 1 209 ? -16.690 -5.346 33.746 1.00 86.81 209 GLU A O 1
ATOM 1598 N N . GLN A 1 210 ? -15.672 -5.915 31.829 1.00 92.38 210 GLN A N 1
ATOM 1599 C CA . GLN A 1 210 ? -16.066 -7.323 31.925 1.00 92.38 210 GLN A CA 1
ATOM 1600 C C . GLN A 1 210 ? -15.469 -8.009 33.156 1.00 92.38 210 GLN A C 1
ATOM 1602 O O . GLN A 1 210 ? -16.169 -8.763 33.836 1.00 92.38 210 GLN A O 1
ATOM 1607 N N . PHE A 1 211 ? -14.202 -7.738 33.474 1.00 94.31 211 PHE A N 1
ATOM 1608 C CA . PHE A 1 211 ? -13.544 -8.312 34.644 1.00 94.31 211 PHE A CA 1
ATOM 1609 C C . PHE A 1 211 ? -14.207 -7.852 35.947 1.00 94.31 211 PHE A C 1
ATOM 1611 O O . PHE A 1 211 ? -14.479 -8.674 36.824 1.00 94.31 211 PHE A O 1
ATOM 1618 N N . GLN A 1 212 ? -14.548 -6.563 36.056 1.00 87.81 212 GLN A N 1
ATOM 1619 C CA . GLN A 1 212 ? -15.312 -6.057 37.198 1.00 87.81 212 GLN A CA 1
ATOM 1620 C C . GLN A 1 212 ? -16.695 -6.711 37.298 1.00 87.81 212 GLN A C 1
ATOM 1622 O O . GLN A 1 212 ? -17.106 -7.111 38.389 1.00 87.81 212 GLN A O 1
ATOM 1627 N N . GLY A 1 213 ? -17.385 -6.895 36.169 1.00 90.00 213 GLY A N 1
ATOM 1628 C CA . GLY A 1 213 ? -18.662 -7.606 36.124 1.00 90.00 213 GLY A CA 1
ATOM 1629 C C . GLY A 1 213 ? -18.563 -9.047 36.642 1.00 90.00 213 GLY A C 1
ATOM 1630 O O . GLY A 1 213 ? -19.404 -9.481 37.430 1.00 90.00 213 GLY A O 1
ATOM 1631 N N . LEU A 1 214 ? -17.512 -9.781 36.262 1.00 94.00 214 LEU A N 1
ATOM 1632 C CA . LEU A 1 214 ? -17.263 -11.145 36.745 1.00 94.00 214 LEU A CA 1
ATOM 1633 C C . LEU A 1 214 ? -16.995 -11.188 38.256 1.00 94.00 214 LEU A C 1
ATOM 1635 O O . LEU A 1 214 ? -17.541 -12.053 38.948 1.00 94.00 214 LEU A O 1
ATOM 1639 N N . LEU A 1 215 ? -16.198 -10.251 38.779 1.00 94.44 215 LEU A N 1
ATOM 1640 C CA . LEU A 1 215 ? -15.926 -10.146 40.216 1.00 94.44 215 LEU A CA 1
ATOM 1641 C C . LEU A 1 215 ? -17.198 -9.843 41.017 1.00 94.44 215 LEU A C 1
ATOM 1643 O O . LEU A 1 215 ? -17.431 -10.473 42.048 1.00 94.44 215 LEU A O 1
ATOM 1647 N N . ALA A 1 216 ? -18.049 -8.940 40.523 1.00 91.44 216 ALA A N 1
ATOM 1648 C CA . ALA A 1 216 ? -19.321 -8.615 41.164 1.00 91.44 216 ALA A CA 1
ATOM 1649 C C . ALA A 1 216 ? -20.257 -9.836 41.237 1.00 91.44 216 ALA A C 1
ATOM 1651 O O . ALA A 1 216 ? -20.872 -10.096 42.272 1.00 91.44 216 ALA A O 1
ATOM 1652 N N . VAL A 1 217 ? -20.326 -10.639 40.167 1.00 92.50 217 VAL A N 1
ATOM 1653 C CA . VAL A 1 217 ? -21.113 -11.884 40.160 1.00 92.50 217 VAL A CA 1
ATOM 1654 C C . VAL A 1 217 ? -20.546 -12.913 41.143 1.00 92.50 217 VAL A C 1
ATOM 1656 O O . VAL A 1 217 ? -21.324 -13.548 41.857 1.00 92.50 217 VAL A O 1
ATOM 1659 N N . GLN A 1 218 ? -19.219 -13.074 41.227 1.00 92.75 218 GLN A N 1
ATOM 1660 C CA . GLN A 1 218 ? -18.609 -13.965 42.224 1.00 92.75 218 GLN A CA 1
ATOM 1661 C C . GLN A 1 218 ? -18.924 -13.533 43.660 1.00 92.75 218 GLN A C 1
ATOM 1663 O O . GLN A 1 218 ? -19.254 -14.378 44.492 1.00 92.75 218 GLN A O 1
ATOM 1668 N N . GLN A 1 219 ? -18.854 -12.233 43.955 1.00 92.50 219 GLN A N 1
ATOM 1669 C CA . GLN A 1 219 ? -19.187 -11.705 45.280 1.00 92.50 219 GLN A CA 1
ATOM 1670 C C . GLN A 1 219 ? -20.648 -11.987 45.644 1.00 92.50 219 GLN A C 1
ATOM 1672 O O . GLN A 1 219 ? -20.911 -12.507 46.727 1.00 92.50 219 GLN A O 1
ATOM 1677 N N . ALA A 1 220 ? -21.578 -11.765 44.711 1.00 88.50 220 ALA A N 1
ATOM 1678 C CA . ALA A 1 220 ? -22.991 -12.073 44.922 1.00 88.50 220 ALA A CA 1
ATOM 1679 C C . ALA A 1 220 ? -23.241 -13.574 45.180 1.00 88.50 220 ALA A C 1
ATOM 1681 O O . ALA A 1 220 ? -24.080 -13.938 46.004 1.00 88.50 220 ALA A O 1
ATOM 1682 N N . GLN A 1 221 ? -22.502 -14.466 44.508 1.00 91.56 221 GLN A N 1
ATOM 1683 C CA . GLN A 1 221 ? -22.589 -15.910 44.761 1.00 91.56 221 GLN A CA 1
ATOM 1684 C C . GLN A 1 221 ? -22.079 -16.290 46.158 1.00 91.56 221 GLN A C 1
ATOM 1686 O O . GLN A 1 221 ? -22.705 -17.111 46.830 1.00 91.56 221 GLN A O 1
ATOM 1691 N N . LEU A 1 222 ? -20.970 -15.695 46.610 1.00 94.88 222 LEU A N 1
ATOM 1692 C CA . LEU A 1 222 ? -20.427 -15.920 47.955 1.00 94.88 222 LEU A CA 1
ATOM 1693 C C . LEU A 1 222 ? -21.378 -15.423 49.047 1.00 94.88 222 LEU A C 1
ATOM 1695 O O . LEU A 1 222 ? -21.587 -16.115 50.043 1.00 94.88 222 LEU A O 1
ATOM 1699 N N . GLU A 1 223 ? -21.981 -14.254 48.846 1.00 93.44 223 GLU A N 1
ATOM 1700 C CA . GLU A 1 223 ? -22.958 -13.680 49.771 1.00 93.44 223 GLU A CA 1
ATOM 1701 C C . GLU A 1 223 ? -24.191 -14.587 49.904 1.00 93.44 223 GLU A C 1
ATOM 1703 O O . GLU A 1 223 ? -24.577 -14.947 51.016 1.00 93.44 223 GLU A O 1
ATOM 1708 N N . MET A 1 224 ? -24.708 -15.098 48.780 1.00 89.38 224 MET A N 1
ATOM 1709 C CA . MET A 1 224 ? -25.812 -16.064 48.773 1.00 89.38 224 MET A CA 1
ATOM 1710 C C . MET A 1 224 ? -25.452 -17.391 49.467 1.00 89.38 224 MET A C 1
ATOM 1712 O O . MET A 1 224 ? -26.281 -17.959 50.182 1.00 89.38 224 MET A O 1
ATOM 1716 N N . MET A 1 225 ? -24.225 -17.900 49.290 1.00 90.31 225 MET A N 1
ATOM 1717 C CA . MET A 1 225 ? -23.757 -19.102 49.998 1.00 90.31 225 MET A CA 1
ATOM 1718 C C . MET A 1 225 ? -23.686 -18.883 51.514 1.00 90.31 225 MET A C 1
ATOM 1720 O O . MET A 1 225 ? -24.070 -19.772 52.280 1.00 90.31 225 MET A O 1
ATOM 1724 N N . ASN A 1 226 ? -23.228 -17.707 51.949 1.00 90.56 226 ASN A N 1
ATOM 1725 C CA . ASN A 1 226 ? -23.175 -17.345 53.364 1.00 90.56 226 ASN A CA 1
ATOM 1726 C C . ASN A 1 226 ? -24.578 -17.222 53.971 1.00 90.56 226 ASN A C 1
ATOM 1728 O O . ASN A 1 226 ? -24.822 -17.767 55.049 1.00 90.56 226 ASN A O 1
ATOM 1732 N N . GLU A 1 227 ? -25.511 -16.591 53.260 1.00 90.31 227 GLU A N 1
ATOM 1733 C CA . GLU A 1 227 ? -26.895 -16.418 53.708 1.00 90.31 227 GLU A CA 1
ATOM 1734 C C . GLU A 1 227 ? -27.626 -17.767 53.836 1.00 90.31 227 GLU A C 1
ATOM 1736 O O . GLU A 1 227 ? -28.260 -18.047 54.857 1.00 90.31 227 GLU A O 1
ATOM 1741 N N . LEU A 1 228 ? -27.458 -18.668 52.858 1.00 90.44 228 LEU A N 1
ATOM 1742 C CA . LEU A 1 228 ? -27.938 -20.054 52.946 1.00 90.44 228 LEU A CA 1
ATOM 1743 C C . LEU A 1 228 ? -27.334 -20.791 54.150 1.00 90.44 228 LEU A C 1
ATOM 1745 O O . LEU A 1 228 ? -28.034 -21.525 54.854 1.00 90.44 228 LEU A O 1
ATOM 1749 N N . GLY A 1 229 ? -26.039 -20.590 54.405 1.00 88.31 229 GLY A N 1
ATOM 1750 C CA . GLY A 1 229 ? -25.346 -21.145 55.564 1.00 88.31 229 GLY A CA 1
ATOM 1751 C C . GLY A 1 229 ? -25.937 -20.668 56.895 1.00 88.31 229 GLY A C 1
ATOM 1752 O O . GLY A 1 229 ? -26.132 -21.476 57.809 1.00 88.31 229 GLY A O 1
ATOM 1753 N N . GLU A 1 230 ? -26.273 -19.383 57.009 1.00 87.94 230 GLU A N 1
ATOM 1754 C CA . GLU A 1 230 ? -26.941 -18.821 58.186 1.00 87.94 230 GLU A CA 1
ATOM 1755 C C . GLU A 1 230 ? -28.369 -19.339 58.358 1.00 87.94 230 GLU A C 1
ATOM 1757 O O . GLU A 1 230 ? -28.728 -19.768 59.458 1.00 87.94 230 GLU A O 1
ATOM 1762 N N . GLN A 1 231 ? -29.167 -19.383 57.289 1.00 87.00 231 GLN A N 1
ATOM 1763 C CA . GLN A 1 231 ? -30.528 -19.926 57.330 1.00 87.00 231 GLN A CA 1
ATOM 1764 C C . GLN A 1 231 ? -30.546 -21.394 57.775 1.00 87.00 231 GLN A C 1
ATOM 1766 O O . GLN A 1 231 ? -31.385 -21.801 58.583 1.00 87.00 231 GLN A O 1
ATOM 1771 N N . LEU A 1 232 ? -29.591 -22.204 57.310 1.00 82.94 232 LEU A N 1
ATOM 1772 C CA . LEU A 1 232 ? -29.447 -23.590 57.760 1.00 82.94 232 LEU A CA 1
ATOM 1773 C C . LEU A 1 232 ? -29.078 -23.678 59.249 1.00 82.94 232 LEU A C 1
ATOM 1775 O O . LEU A 1 232 ? -29.614 -24.529 59.964 1.00 82.94 232 LEU A O 1
ATOM 1779 N N . ARG A 1 233 ? -28.197 -22.797 59.745 1.00 78.56 233 ARG A N 1
ATOM 1780 C CA . ARG A 1 233 ? -27.829 -22.736 61.172 1.00 78.56 233 ARG A CA 1
ATOM 1781 C C . ARG A 1 233 ? -29.006 -22.323 62.056 1.00 78.56 233 ARG A C 1
ATOM 1783 O O . ARG A 1 233 ? -29.220 -22.956 63.092 1.00 78.56 233 ARG A O 1
ATOM 1790 N N . THR A 1 234 ? -29.774 -21.307 61.665 1.00 79.75 234 THR A N 1
ATOM 1791 C CA . THR A 1 234 ? -30.949 -20.841 62.421 1.00 79.75 234 THR A CA 1
ATOM 1792 C C . THR A 1 234 ? -32.065 -21.884 62.413 1.00 79.75 234 THR A C 1
ATOM 1794 O O . THR A 1 234 ? -32.601 -22.200 63.476 1.00 79.75 234 THR A O 1
ATOM 1797 N N . THR A 1 235 ? -32.331 -22.520 61.267 1.00 76.25 235 THR A N 1
ATOM 1798 C CA . THR A 1 235 ? -33.298 -23.627 61.157 1.00 76.25 235 THR A CA 1
ATOM 1799 C C . THR A 1 235 ? -32.888 -24.812 62.039 1.00 76.25 235 THR A C 1
ATOM 1801 O O . THR A 1 235 ? -33.707 -25.336 62.794 1.00 76.25 235 THR A O 1
ATOM 1804 N N . ARG A 1 236 ? -31.600 -25.196 62.039 1.00 76.44 236 ARG A N 1
ATOM 1805 C CA . ARG A 1 236 ? -31.079 -26.264 62.911 1.00 76.44 236 ARG A CA 1
ATOM 1806 C C . ARG A 1 236 ? -31.202 -25.918 64.400 1.00 76.44 236 ARG A C 1
ATOM 1808 O O . ARG A 1 236 ? -31.573 -26.788 65.186 1.00 76.44 236 ARG A O 1
ATOM 1815 N N . ARG A 1 237 ? -30.927 -24.671 64.795 1.00 70.50 237 ARG A N 1
ATOM 1816 C CA . ARG A 1 237 ? -31.054 -24.204 66.190 1.00 70.50 237 ARG A CA 1
ATOM 1817 C C . ARG A 1 237 ? -32.512 -24.123 66.654 1.00 70.50 237 ARG A C 1
ATOM 1819 O O . ARG A 1 237 ? -32.787 -24.435 67.804 1.00 70.50 237 ARG A O 1
ATOM 1826 N N . SER A 1 238 ? -33.441 -23.778 65.763 1.00 67.31 238 SER A N 1
ATOM 1827 C CA . SER A 1 238 ? -34.884 -23.860 66.023 1.00 67.31 238 SER A CA 1
ATOM 1828 C C . SER A 1 238 ? -35.370 -25.306 66.181 1.00 67.31 238 SER A C 1
ATOM 1830 O O . SER A 1 238 ? -36.242 -25.554 67.007 1.00 67.31 238 SER A O 1
ATOM 1832 N N . SER A 1 239 ? -34.813 -26.257 65.421 1.00 65.25 239 SER A N 1
ATOM 1833 C CA . SER A 1 239 ? -35.195 -27.675 65.508 1.00 65.25 239 SER A CA 1
ATOM 1834 C C . SER A 1 239 ? -34.596 -28.429 66.703 1.00 65.25 239 SER A C 1
ATOM 1836 O O . SER A 1 239 ? -35.084 -29.505 67.031 1.00 65.25 239 SER A O 1
ATOM 1838 N N . ASN A 1 240 ? -33.540 -27.901 67.334 1.00 60.81 240 ASN A N 1
ATOM 1839 C CA . ASN A 1 240 ? -32.830 -28.562 68.431 1.00 60.81 240 ASN A CA 1
ATOM 1840 C C . ASN A 1 240 ? -32.536 -27.540 69.550 1.00 60.81 240 ASN A C 1
ATOM 1842 O O . ASN A 1 240 ? -31.450 -26.946 69.567 1.00 60.81 240 ASN A O 1
ATOM 1846 N N . PRO A 1 241 ? -33.516 -27.244 70.426 1.00 58.59 241 PRO A N 1
ATOM 1847 C CA . PRO A 1 241 ? -33.322 -26.301 71.520 1.00 58.59 241 PRO A CA 1
ATOM 1848 C C . PRO A 1 241 ? -32.287 -26.849 72.517 1.00 58.59 241 PRO A C 1
ATOM 1850 O O . PRO A 1 241 ? -32.194 -28.064 72.696 1.00 58.59 241 PRO A O 1
ATOM 1853 N N . PRO A 1 242 ? -31.490 -25.985 73.170 1.00 56.19 242 PRO A N 1
ATOM 1854 C CA . PRO A 1 242 ? -30.553 -26.434 74.192 1.00 56.19 242 PRO A CA 1
ATOM 1855 C C . PRO A 1 242 ? -31.323 -27.116 75.331 1.00 56.19 242 PRO A C 1
ATOM 1857 O O . PRO A 1 242 ? -32.233 -26.521 75.907 1.00 56.19 242 PRO A O 1
ATOM 1860 N N . SER A 1 243 ? -30.956 -28.359 75.650 1.00 59.38 243 SER A N 1
ATOM 1861 C CA . SER A 1 243 ? -31.372 -29.026 76.882 1.00 59.38 243 SER A CA 1
ATOM 1862 C C . SER A 1 243 ? -30.905 -28.175 78.062 1.00 59.38 243 SER A C 1
ATOM 1864 O O . SER A 1 243 ? -29.709 -27.909 78.198 1.00 59.38 243 SER A O 1
ATOM 1866 N N . SER A 1 244 ? -31.859 -27.700 78.858 1.00 53.09 244 SER A N 1
ATOM 1867 C CA . SER A 1 244 ? -31.625 -26.933 80.080 1.00 53.09 244 SER A CA 1
ATOM 1868 C C . SER A 1 244 ? -30.636 -27.666 80.996 1.00 53.09 244 SER A C 1
ATOM 1870 O O . SER A 1 244 ? -30.812 -28.870 81.185 1.00 53.09 244 SER A O 1
ATOM 1872 N N . PRO A 1 245 ? -29.619 -26.987 81.556 1.00 58.53 245 PRO A N 1
ATOM 1873 C CA . PRO A 1 245 ? -28.788 -27.587 82.591 1.00 58.53 245 PRO A CA 1
ATOM 1874 C C . PRO A 1 245 ? -29.631 -27.786 83.861 1.00 58.53 245 PRO A C 1
ATOM 1876 O O . PRO A 1 245 ? -30.261 -26.835 84.329 1.00 58.53 245 PRO A O 1
ATOM 1879 N N . GLU A 1 246 ? -29.680 -29.032 84.342 1.00 45.38 246 GLU A N 1
ATOM 1880 C CA . GLU A 1 246 ? -30.143 -29.417 85.688 1.00 45.38 246 GLU A CA 1
ATOM 1881 C C . GLU A 1 246 ? -29.177 -28.934 86.779 1.00 45.38 246 GLU A C 1
ATOM 1883 O O . GLU A 1 246 ? -27.953 -28.865 86.505 1.00 45.38 246 GLU A O 1
#

Sequence (246 aa):
MSSGNVVCCLCQKSTRPHGTMVARALGPSLRAAIDKKRKTPLLDDDRVCRECVLETRSEMIVDALAAQRGALSAVEKEVAEKAASHEAVASHLESEFAGQATRGQRLADSVARIGGSWGFVVSFIACLIVWMIVNAVALRREAFDPYPFILLNLVLSCLAALQAPIIMMSQNRASARDRMQADQDFRVNLKAEIEIAGLHEKVDFLLHEQFQGLLAVQQAQLEMMNELGEQLRTTRRSSNPPSSPE

Secondary structure (DSSP, 8-state):
-----EE-TTT--EE-GGGEEEGGGS-HHHHHHHHHHHSSPPPTT-EEEHHHHHHHHHHHHHHHHHHHHHHHHHHHHHHHHHHHHHHHHHHHHHHHHHHT--HHHHHHHHHHHHHT-HHHHHHHHHHHHHHHHIIIIITTTS-SS-TTTHHHHHHHHHHHHHHHHHHHHHHHHHHHHHHHHHHHHHHHHHHHHHHHHHHHHHHHHHHHHHHHHHHHHHHHHHHHHHHHHHHHHHHHHHHSPPPPP-

pLDDT: mean 80.73, std 10.7, range [39.34, 95.88]